Protein AF-A0A2V9CUN3-F1 (afdb_monomer_lite)

Foldseek 3Di:
DDDDDDDPDDPPPLPPVDDPPDPPPVPDDPVLVLLLVCLLVLLLVLCCVQVVVQLLLVLLVVLCVVVVNVVLVVDPVLSVVLSVQLSLLLCLLLLLLLLVCQCVLLVHDPPRDPVSVVSSVSSSSSNLVSNLVSVVPDPVCSSVVSVVSVVSSVQNNVVCVVDPPDPDCPPPQLQDDPQLQVQLVSRPPPPSSSSSNSSSVSSVVSSVVSCVSSVVSSDDPPDPDPPPDDPPDDDDDDDDDDDDDDDDDDDDDDDDDDDDDDDDDDD

pLDDT: mean 72.41, std 23.5, range [27.45, 96.69]

Structure (mmCIF, N/CA/C/O backbone):
data_AF-A0A2V9CUN3-F1
#
_entry.id   AF-A0A2V9CUN3-F1
#
loop_
_atom_site.group_PDB
_atom_site.id
_atom_site.type_symbol
_atom_site.label_atom_id
_atom_site.label_alt_id
_atom_site.label_comp_id
_atom_site.label_asym_id
_atom_site.label_entity_id
_atom_site.label_seq_id
_atom_site.pdbx_PDB_ins_code
_atom_site.Cartn_x
_atom_site.Cartn_y
_atom_site.Cartn_z
_atom_site.occupancy
_atom_site.B_iso_or_equiv
_atom_site.auth_seq_id
_atom_site.auth_comp_id
_atom_site.auth_asym_id
_atom_site.auth_atom_id
_atom_site.pdbx_PDB_model_num
ATOM 1 N N . MET A 1 1 ? -17.079 22.097 -35.824 1.00 33.69 1 MET A N 1
ATOM 2 C CA . MET A 1 1 ? -15.695 21.606 -36.000 1.00 33.69 1 MET A CA 1
ATOM 3 C C . MET A 1 1 ? -14.822 22.235 -34.923 1.00 33.69 1 MET A C 1
ATOM 5 O O . MET A 1 1 ? -14.463 23.395 -35.059 1.00 33.69 1 MET A O 1
ATOM 9 N N . ALA A 1 2 ? -14.557 21.519 -33.830 1.00 30.77 2 ALA A N 1
ATOM 10 C CA . ALA A 1 2 ? -13.720 22.000 -32.731 1.00 30.77 2 ALA A CA 1
ATOM 11 C C . ALA A 1 2 ? -12.416 21.193 -32.711 1.00 30.77 2 ALA A C 1
ATOM 13 O O . ALA A 1 2 ? -12.444 19.965 -32.650 1.00 30.77 2 ALA A O 1
ATOM 14 N N . LYS A 1 3 ? -11.286 21.895 -32.841 1.00 30.25 3 LYS A N 1
ATOM 15 C CA . LYS A 1 3 ? -9.936 21.333 -32.765 1.00 30.25 3 LYS A CA 1
ATOM 16 C C . LYS A 1 3 ? -9.640 20.945 -31.316 1.00 30.25 3 LYS A C 1
ATOM 18 O O . LYS A 1 3 ? -9.708 21.784 -30.425 1.00 30.25 3 LYS A O 1
ATOM 23 N N . ILE A 1 4 ? -9.303 19.677 -31.116 1.00 34.78 4 ILE A N 1
ATOM 24 C CA . ILE A 1 4 ? -8.805 19.118 -29.860 1.00 34.78 4 ILE A CA 1
ATOM 25 C C . ILE A 1 4 ? -7.366 19.615 -29.688 1.00 34.78 4 ILE A C 1
ATOM 27 O O . ILE A 1 4 ? -6.467 19.195 -30.414 1.00 34.78 4 ILE A O 1
ATOM 31 N N . GLY A 1 5 ? -7.164 20.556 -28.768 1.00 27.45 5 GLY A N 1
ATOM 32 C CA . GLY A 1 5 ? -5.839 20.974 -28.324 1.00 27.45 5 GLY A CA 1
ATOM 33 C C . GLY A 1 5 ? -5.293 19.957 -27.329 1.00 27.45 5 GLY A C 1
ATOM 34 O O . GLY A 1 5 ? -5.818 19.827 -26.227 1.00 27.45 5 GLY A O 1
ATOM 35 N N . GLN A 1 6 ? -4.253 19.230 -27.734 1.00 35.28 6 GLN A N 1
ATOM 36 C CA . GLN A 1 6 ? -3.404 18.443 -26.845 1.00 35.28 6 GLN A CA 1
ATOM 37 C C . GLN A 1 6 ? -2.774 19.377 -25.805 1.00 35.28 6 GLN A C 1
ATOM 39 O O . GLN A 1 6 ? -1.924 20.200 -26.140 1.00 35.28 6 GLN A O 1
ATOM 44 N N . ALA A 1 7 ? -3.187 19.249 -24.548 1.00 31.47 7 ALA A N 1
ATOM 45 C CA . ALA A 1 7 ? -2.500 19.876 -23.432 1.00 31.47 7 ALA A CA 1
ATOM 46 C C . ALA A 1 7 ? -1.383 18.936 -22.960 1.00 31.47 7 ALA A C 1
ATOM 48 O O . ALA A 1 7 ? -1.616 17.902 -22.335 1.00 31.47 7 ALA A O 1
ATOM 49 N N . LEU A 1 8 ? -0.163 19.296 -23.347 1.00 34.84 8 LEU A N 1
ATOM 50 C CA . LEU A 1 8 ? 1.089 18.724 -22.879 1.00 34.84 8 LEU A CA 1
ATOM 51 C C . LEU A 1 8 ? 1.285 19.171 -21.417 1.00 34.84 8 LEU A C 1
ATOM 53 O O . LEU A 1 8 ? 1.695 20.303 -21.172 1.00 34.84 8 LEU A O 1
ATOM 57 N N . PHE A 1 9 ? 0.945 18.330 -20.439 1.00 34.25 9 PHE A N 1
ATOM 58 C CA . PHE A 1 9 ? 1.171 18.650 -19.025 1.00 34.25 9 PHE A CA 1
ATOM 59 C C . PHE A 1 9 ? 2.520 18.099 -18.567 1.00 34.25 9 PHE A C 1
ATOM 61 O O . PHE A 1 9 ? 2.679 16.911 -18.298 1.00 34.25 9 PHE A O 1
ATOM 68 N N . ILE A 1 10 ? 3.495 19.003 -18.515 1.00 35.84 10 ILE A N 1
ATOM 69 C CA . ILE A 1 10 ? 4.820 18.799 -17.935 1.00 35.84 10 ILE A CA 1
ATOM 70 C C . ILE A 1 10 ? 4.681 18.982 -16.417 1.00 35.84 10 ILE A C 1
ATOM 72 O O . ILE A 1 10 ? 4.503 20.102 -15.940 1.00 35.84 10 ILE A O 1
ATOM 76 N N . PHE A 1 11 ? 4.749 17.887 -15.656 1.00 36.12 11 PHE A N 1
ATOM 77 C CA .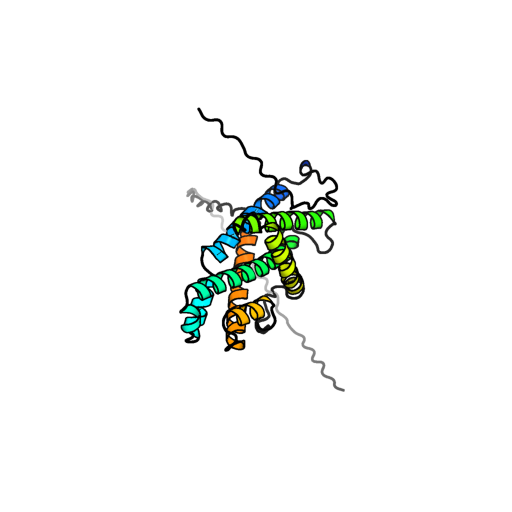 PHE A 1 11 ? 4.959 17.923 -14.206 1.00 36.12 11 PHE A CA 1
ATOM 78 C C . PHE A 1 11 ? 6.404 18.375 -13.938 1.00 36.12 11 PHE A C 1
ATOM 80 O O . PHE A 1 11 ? 7.344 17.588 -14.017 1.00 36.12 11 PHE A O 1
ATOM 87 N N . ALA A 1 12 ? 6.591 19.668 -13.675 1.00 34.94 12 ALA A N 1
ATOM 88 C CA . ALA A 1 12 ? 7.905 20.312 -13.641 1.00 34.94 12 ALA A CA 1
ATOM 89 C C . ALA A 1 12 ? 8.719 20.121 -12.341 1.00 34.94 12 ALA A C 1
ATOM 91 O O . ALA A 1 12 ? 9.807 20.677 -12.254 1.00 34.94 12 ALA A O 1
ATOM 92 N N . ASP A 1 13 ? 8.283 19.286 -11.389 1.00 34.69 13 ASP A N 1
ATOM 93 C CA . ASP A 1 13 ? 9.054 18.980 -10.163 1.00 34.69 13 ASP A CA 1
ATOM 94 C C . ASP A 1 13 ? 9.440 17.492 -10.013 1.00 34.69 13 ASP A C 1
ATOM 96 O O . ASP A 1 13 ? 9.940 17.056 -8.976 1.00 34.69 13 ASP A O 1
ATOM 100 N N . PHE A 1 14 ? 9.296 16.702 -11.085 1.00 38.09 14 PHE A N 1
ATOM 101 C CA . PHE A 1 14 ? 9.900 15.367 -11.231 1.00 38.09 14 PHE A CA 1
ATOM 102 C C . PHE A 1 14 ? 11.265 15.439 -11.932 1.00 38.09 14 PHE A C 1
ATOM 104 O O . PHE A 1 14 ? 11.637 14.582 -12.734 1.00 38.09 14 PHE A O 1
ATOM 111 N N . THR A 1 15 ? 12.054 16.473 -11.638 1.00 38.84 15 THR A N 1
ATOM 112 C CA . THR A 1 15 ? 13.418 16.582 -12.153 1.00 38.84 15 THR A CA 1
ATOM 113 C C . THR A 1 15 ? 14.331 15.574 -11.449 1.00 38.84 15 THR A C 1
ATOM 115 O O . THR A 1 15 ? 15.188 15.907 -10.638 1.00 38.84 15 THR A O 1
ATOM 118 N N . CYS A 1 16 ? 14.277 14.318 -11.900 1.00 32.78 16 CYS A N 1
ATOM 119 C CA . CYS A 1 16 ? 15.477 13.491 -12.036 1.00 32.78 16 CYS A CA 1
ATOM 120 C C . CYS A 1 16 ? 16.361 14.085 -13.159 1.00 32.78 16 CYS A C 1
ATOM 122 O O . CYS A 1 16 ? 16.741 13.433 -14.125 1.00 32.78 16 CYS A O 1
ATOM 124 N N . ALA A 1 17 ? 16.660 15.380 -13.055 1.00 36.84 17 ALA A N 1
ATOM 125 C CA . ALA A 1 17 ? 17.590 16.101 -13.903 1.00 36.84 17 ALA A CA 1
ATOM 126 C C . ALA A 1 17 ? 18.927 16.162 -13.168 1.00 36.84 17 ALA A C 1
ATOM 128 O O . ALA A 1 17 ? 19.470 17.222 -12.876 1.00 36.84 17 ALA A O 1
ATOM 129 N N . THR A 1 18 ? 19.471 15.002 -12.811 1.00 39.44 18 THR A N 1
ATOM 130 C CA . THR A 1 18 ? 20.901 14.907 -12.531 1.00 39.44 18 THR A CA 1
ATOM 131 C C . THR A 1 18 ? 21.381 13.503 -12.868 1.00 39.44 18 THR A C 1
ATOM 133 O O . THR A 1 18 ? 21.239 12.567 -12.091 1.00 39.44 18 THR A O 1
ATOM 136 N N . ARG A 1 19 ? 22.001 13.410 -14.054 1.00 38.56 19 ARG A N 1
ATOM 137 C CA . ARG A 1 19 ? 22.730 12.264 -14.633 1.00 38.56 19 ARG A CA 1
ATOM 138 C C . ARG A 1 19 ? 21.933 11.211 -15.412 1.00 38.56 19 ARG A C 1
ATOM 140 O O . ARG A 1 19 ? 22.322 10.049 -15.435 1.00 38.56 19 ARG A O 1
ATOM 147 N N . LEU A 1 20 ? 20.957 11.625 -16.214 1.00 41.09 20 LEU A N 1
ATOM 148 C CA . LEU A 1 20 ? 20.669 10.887 -17.447 1.00 41.09 20 LEU A CA 1
ATOM 149 C C . LEU A 1 20 ? 21.789 11.192 -18.453 1.00 41.09 20 LEU A C 1
ATOM 151 O O . LEU A 1 20 ? 21.701 12.123 -19.250 1.00 41.09 20 LEU A O 1
ATOM 155 N N . ARG A 1 21 ? 22.885 10.421 -18.406 1.00 35.38 21 ARG A N 1
ATOM 156 C CA . ARG A 1 21 ? 23.671 10.221 -19.631 1.00 35.38 21 ARG A CA 1
ATOM 157 C C . ARG A 1 21 ? 22.702 9.641 -20.655 1.00 35.38 21 ARG A C 1
ATOM 159 O O . ARG A 1 21 ? 21.958 8.730 -20.313 1.00 35.38 21 ARG A O 1
ATOM 166 N N . CYS A 1 22 ? 22.694 10.211 -21.855 1.00 35.62 22 CYS A N 1
ATOM 167 C CA . CYS A 1 22 ? 21.841 9.857 -22.981 1.00 35.62 22 CYS A CA 1
ATOM 168 C C . CYS A 1 22 ? 21.771 8.339 -23.224 1.00 35.62 22 CYS A C 1
ATOM 170 O O . CYS A 1 22 ? 22.483 7.807 -24.073 1.00 35.62 22 CYS A O 1
ATOM 172 N N . PHE A 1 23 ? 20.879 7.639 -22.527 1.00 42.78 23 PHE A N 1
ATOM 173 C CA . PHE A 1 23 ? 20.407 6.344 -22.974 1.00 42.78 23 PHE A CA 1
ATOM 174 C C . PHE A 1 23 ? 19.491 6.641 -24.147 1.00 42.78 23 PHE A C 1
ATOM 176 O O . PHE A 1 23 ? 18.377 7.141 -23.990 1.00 42.78 23 PHE A O 1
ATOM 183 N N . THR A 1 24 ? 19.989 6.406 -25.357 1.00 41.22 24 THR A N 1
ATOM 184 C CA . THR A 1 24 ? 19.125 6.440 -26.526 1.00 41.22 24 THR A CA 1
ATOM 185 C C . THR A 1 24 ? 18.135 5.296 -26.357 1.00 41.22 24 THR A C 1
ATOM 187 O O . THR A 1 24 ? 18.457 4.132 -26.584 1.00 41.22 24 THR A O 1
ATOM 190 N N . LEU A 1 25 ? 16.903 5.623 -25.955 1.00 44.69 25 LEU A N 1
ATOM 191 C CA . LEU A 1 25 ? 15.790 4.676 -25.961 1.00 44.69 25 LEU A CA 1
ATOM 192 C C . LEU A 1 25 ? 15.759 3.931 -27.308 1.00 44.69 25 LEU A C 1
ATOM 194 O O . LEU A 1 25 ? 15.484 2.742 -27.332 1.00 44.69 25 LEU A O 1
ATOM 198 N N . SER A 1 26 ? 16.166 4.552 -28.425 1.00 40.66 26 SER A N 1
ATOM 199 C CA . SER A 1 26 ? 16.351 3.901 -29.734 1.00 40.66 26 SER A CA 1
ATOM 200 C C . SER A 1 26 ? 17.153 2.591 -29.727 1.00 40.66 26 SER A C 1
ATOM 202 O O . SER A 1 26 ? 16.752 1.687 -30.455 1.00 40.66 26 SER A O 1
ATOM 204 N N . ALA A 1 27 ? 18.191 2.435 -28.898 1.00 41.75 27 ALA A N 1
ATOM 205 C CA . ALA A 1 27 ? 19.043 1.239 -28.873 1.00 41.75 27 ALA A CA 1
ATOM 206 C C . ALA A 1 27 ? 18.490 0.075 -28.022 1.00 41.75 27 ALA A C 1
ATOM 208 O O . ALA A 1 27 ? 19.030 -1.031 -28.060 1.00 41.75 27 ALA A O 1
ATOM 209 N N . MET A 1 28 ? 17.414 0.283 -27.253 1.00 47.97 28 MET A N 1
ATOM 210 C CA . MET A 1 28 ? 16.835 -0.779 -26.424 1.00 47.97 28 MET A CA 1
ATOM 211 C C . MET A 1 28 ? 16.048 -1.789 -27.261 1.00 47.97 28 MET A C 1
ATOM 213 O O . MET A 1 28 ? 15.224 -1.414 -28.102 1.00 47.97 28 MET A O 1
ATOM 217 N N . ALA A 1 29 ? 16.235 -3.076 -26.952 1.00 51.72 29 ALA A N 1
ATOM 218 C CA . ALA A 1 29 ? 15.418 -4.152 -27.499 1.00 51.72 29 ALA A CA 1
ATOM 219 C C . ALA A 1 29 ? 13.918 -3.827 -27.305 1.00 51.72 29 ALA A C 1
ATOM 221 O O . ALA A 1 29 ? 13.531 -3.427 -26.202 1.00 51.72 29 ALA A O 1
ATOM 222 N N . PRO A 1 30 ? 13.058 -4.017 -28.324 1.00 53.97 30 PRO A N 1
ATOM 223 C CA . PRO A 1 30 ? 11.641 -3.640 -28.269 1.00 53.97 30 PRO A CA 1
ATOM 224 C C . PRO A 1 30 ? 10.891 -4.153 -27.029 1.00 53.97 30 PRO A C 1
ATOM 226 O O . PRO A 1 30 ? 10.067 -3.436 -26.468 1.00 53.97 30 PRO A O 1
ATOM 229 N N . GLY A 1 31 ? 11.235 -5.350 -26.534 1.00 57.00 31 GLY A N 1
ATOM 230 C CA . GLY A 1 31 ? 10.643 -5.920 -25.318 1.00 57.00 31 GLY A CA 1
ATOM 231 C C . GLY A 1 31 ? 10.943 -5.137 -24.032 1.00 57.00 31 GLY A C 1
ATOM 232 O O . GLY A 1 31 ? 10.099 -5.086 -23.145 1.00 57.00 31 GLY A O 1
ATOM 233 N N . ARG A 1 32 ? 12.098 -4.463 -23.935 1.00 60.00 32 ARG A N 1
ATOM 234 C CA . ARG A 1 32 ? 12.458 -3.647 -22.760 1.00 60.00 32 ARG A CA 1
ATOM 235 C C . ARG A 1 32 ? 11.731 -2.294 -22.747 1.00 60.00 32 ARG A C 1
ATOM 237 O O . ARG A 1 32 ? 11.461 -1.762 -21.678 1.00 60.00 32 ARG A O 1
ATOM 244 N N . LYS A 1 33 ? 11.372 -1.757 -23.921 1.00 58.97 33 LYS A N 1
ATOM 245 C CA . LYS A 1 33 ? 10.567 -0.525 -24.047 1.00 58.97 33 LYS A CA 1
ATOM 246 C C . LYS A 1 33 ? 9.125 -0.740 -23.603 1.00 58.97 33 LYS A C 1
ATOM 248 O O . LYS A 1 33 ? 8.589 0.078 -22.867 1.00 58.97 33 LYS A O 1
ATOM 253 N N . LEU A 1 34 ? 8.534 -1.864 -24.016 1.00 62.16 34 LEU A N 1
ATOM 254 C CA . LEU A 1 34 ? 7.195 -2.275 -23.582 1.00 62.16 34 LEU A CA 1
ATOM 255 C C . LEU A 1 34 ? 7.139 -2.482 -22.064 1.00 62.16 34 LEU A C 1
ATOM 257 O O . LEU A 1 34 ? 6.149 -2.153 -21.419 1.00 62.16 34 LEU A O 1
ATOM 261 N N . PHE A 1 35 ? 8.240 -2.944 -21.471 1.00 69.19 35 PHE A N 1
ATOM 262 C CA . PHE A 1 35 ? 8.324 -3.077 -20.026 1.00 69.19 35 PHE A CA 1
ATOM 263 C C . PHE A 1 35 ? 8.210 -1.731 -19.298 1.00 69.19 35 PHE A C 1
ATOM 265 O O . PHE A 1 35 ? 7.458 -1.641 -18.338 1.00 69.19 35 PHE A O 1
ATOM 272 N N . LEU A 1 36 ? 8.844 -0.658 -19.783 1.00 68.56 36 LEU A N 1
ATOM 273 C CA . LEU A 1 36 ? 8.686 0.674 -19.176 1.00 68.56 36 LEU A CA 1
ATOM 274 C C . LEU A 1 36 ? 7.238 1.185 -19.246 1.00 68.56 36 LEU A C 1
ATOM 276 O O . LEU A 1 36 ? 6.754 1.772 -18.282 1.00 68.56 36 LEU A O 1
ATOM 280 N N . THR A 1 37 ? 6.503 0.891 -20.324 1.00 74.44 37 THR A N 1
ATOM 281 C CA . THR A 1 37 ? 5.076 1.252 -20.416 1.00 74.44 37 THR A CA 1
ATOM 282 C C . THR A 1 37 ? 4.185 0.500 -19.419 1.00 74.44 37 THR A C 1
ATOM 284 O O . THR A 1 37 ? 3.128 1.011 -19.053 1.00 74.44 37 THR A O 1
ATOM 287 N N . HIS A 1 38 ? 4.619 -0.658 -18.908 1.00 85.69 38 HIS A N 1
ATOM 288 C CA . HIS A 1 38 ? 3.880 -1.405 -17.883 1.00 85.69 38 HIS A CA 1
ATOM 289 C C . HIS A 1 38 ? 3.997 -0.802 -16.475 1.00 85.69 38 HIS A C 1
ATOM 291 O O . HIS A 1 38 ? 3.222 -1.180 -15.598 1.00 85.69 38 HIS A O 1
ATOM 297 N N . ALA A 1 39 ? 4.908 0.148 -16.233 1.00 89.56 39 ALA A N 1
ATOM 298 C CA . ALA A 1 39 ? 5.034 0.803 -14.928 1.00 89.56 39 ALA A CA 1
ATOM 299 C C . ALA A 1 39 ? 3.745 1.546 -14.532 1.00 89.56 39 ALA A C 1
ATOM 301 O O . ALA A 1 39 ? 3.268 1.421 -13.402 1.00 89.56 39 ALA A O 1
ATOM 302 N N . GLY A 1 40 ? 3.134 2.258 -15.485 1.00 89.88 40 GLY A N 1
ATOM 303 C CA . GLY A 1 40 ? 1.869 2.956 -15.259 1.00 89.88 40 GLY A CA 1
ATOM 304 C C . GLY A 1 40 ? 0.679 2.016 -15.078 1.00 89.88 40 GLY A C 1
ATOM 305 O O . GLY A 1 40 ? -0.154 2.226 -14.197 1.00 89.88 40 GLY A O 1
ATOM 306 N N . GLU A 1 41 ? 0.629 0.942 -15.866 1.00 91.12 41 GLU A N 1
ATOM 307 C CA . GLU A 1 41 ? -0.395 -0.100 -15.750 1.00 91.12 41 GLU A CA 1
ATOM 308 C C . GLU A 1 41 ? -0.325 -0.802 -14.386 1.00 91.12 41 GLU A C 1
ATOM 310 O O . GLU A 1 41 ? -1.346 -0.953 -13.716 1.00 91.12 41 GLU A O 1
ATOM 315 N N . LEU A 1 42 ? 0.884 -1.140 -13.923 1.00 92.31 42 LEU A N 1
ATOM 316 C CA . LEU A 1 42 ? 1.118 -1.708 -12.596 1.00 92.31 42 LEU A CA 1
ATOM 317 C C . LEU A 1 42 ? 0.567 -0.810 -11.489 1.00 92.31 42 LEU A C 1
ATOM 319 O O . LEU A 1 42 ? -0.161 -1.284 -10.619 1.00 92.31 42 LEU A O 1
ATOM 323 N N . ALA A 1 43 ? 0.912 0.479 -11.520 1.00 92.94 43 ALA A N 1
ATOM 324 C CA . ALA A 1 43 ? 0.448 1.446 -10.532 1.00 92.94 43 ALA A CA 1
ATOM 325 C C . ALA A 1 43 ? -1.082 1.523 -10.497 1.00 92.94 43 ALA A C 1
ATOM 327 O O . ALA A 1 43 ? -1.684 1.451 -9.424 1.00 92.94 43 ALA A O 1
ATOM 328 N N . HIS A 1 44 ? -1.717 1.592 -11.668 1.00 91.88 44 HIS A N 1
ATOM 329 C CA . HIS A 1 44 ? -3.169 1.661 -11.771 1.00 91.88 44 HIS A CA 1
ATOM 330 C C . HIS A 1 44 ? -3.865 0.398 -11.241 1.00 91.88 44 HIS A C 1
ATOM 332 O O . HIS A 1 44 ? -4.834 0.500 -10.484 1.00 91.88 44 HIS A O 1
ATOM 338 N N . LEU A 1 45 ? -3.358 -0.788 -11.595 1.00 92.00 45 LEU A N 1
ATOM 339 C CA . LEU A 1 45 ? -3.894 -2.066 -11.119 1.00 92.00 45 LEU A CA 1
ATOM 340 C C . LEU A 1 45 ? -3.753 -2.207 -9.600 1.00 92.00 45 LEU A C 1
ATOM 342 O O . LEU A 1 45 ? -4.690 -2.652 -8.941 1.00 92.00 45 LEU A O 1
ATOM 346 N N . LEU A 1 46 ? -2.616 -1.796 -9.033 1.00 92.12 46 LEU A N 1
ATOM 347 C CA . LEU A 1 46 ? -2.388 -1.849 -7.588 1.00 92.12 46 LEU A CA 1
ATOM 348 C C . LEU A 1 46 ? -3.308 -0.900 -6.820 1.00 92.12 46 LEU A C 1
ATOM 350 O O . LEU A 1 46 ? -3.931 -1.320 -5.847 1.00 92.12 46 LEU A O 1
ATOM 354 N N . VAL A 1 47 ? -3.435 0.356 -7.257 1.00 91.38 47 VAL A N 1
ATOM 355 C CA . VAL A 1 47 ? -4.340 1.315 -6.604 1.00 91.38 47 VAL A CA 1
ATOM 356 C C . VAL A 1 47 ? -5.787 0.854 -6.715 1.00 91.38 47 VAL A C 1
ATOM 358 O O . VAL A 1 47 ? -6.519 0.914 -5.731 1.00 91.38 47 VAL A O 1
ATOM 361 N N . THR A 1 48 ? -6.193 0.331 -7.872 1.00 89.44 48 THR A N 1
ATOM 362 C CA . THR A 1 48 ? -7.544 -0.212 -8.045 1.00 89.44 48 THR A CA 1
ATOM 363 C C . THR A 1 48 ? -7.788 -1.374 -7.084 1.00 89.44 48 THR A C 1
ATOM 365 O O . THR A 1 48 ? -8.739 -1.327 -6.312 1.00 89.44 48 THR A O 1
ATOM 368 N N . ALA A 1 49 ? -6.878 -2.347 -7.027 1.00 86.50 49 ALA A N 1
ATOM 369 C CA . ALA A 1 49 ? -7.038 -3.512 -6.163 1.00 86.50 49 ALA A CA 1
ATOM 370 C C . ALA A 1 49 ? -7.019 -3.181 -4.658 1.00 86.50 49 ALA A C 1
ATOM 372 O O . ALA A 1 49 ? -7.653 -3.867 -3.866 1.00 86.50 49 ALA A O 1
ATOM 373 N N . ILE A 1 50 ? -6.282 -2.152 -4.229 1.00 84.19 50 ILE A N 1
ATOM 374 C CA . ILE A 1 50 ? -6.098 -1.860 -2.796 1.00 84.19 50 ILE A CA 1
ATOM 375 C C . ILE A 1 50 ? -7.080 -0.800 -2.308 1.00 84.19 50 ILE A C 1
ATOM 377 O O . ILE A 1 50 ? -7.747 -1.007 -1.294 1.00 84.19 50 ILE A O 1
ATOM 381 N N . ALA A 1 51 ? -7.155 0.326 -3.019 1.00 74.69 51 ALA A N 1
ATOM 382 C CA . ALA A 1 51 ? -7.957 1.474 -2.620 1.00 74.69 51 ALA A CA 1
ATOM 383 C C . ALA A 1 51 ? -9.390 1.397 -3.164 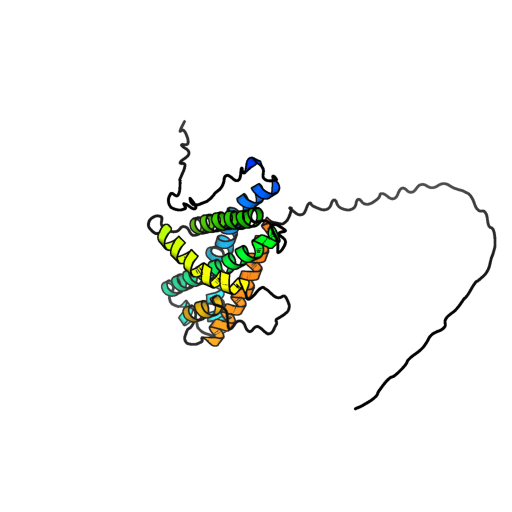1.00 74.69 51 ALA A C 1
ATOM 385 O O . ALA A 1 51 ? -10.322 1.766 -2.459 1.00 74.69 51 ALA A O 1
ATOM 386 N N . ARG A 1 52 ? -9.595 0.910 -4.398 1.00 69.50 52 ARG A N 1
ATOM 387 C CA . ARG A 1 52 ? -10.935 0.892 -5.021 1.00 69.50 52 ARG A CA 1
ATOM 388 C C . ARG A 1 52 ? -11.722 -0.383 -4.719 1.00 69.50 52 ARG A C 1
ATOM 390 O O . ARG A 1 52 ? -12.908 -0.289 -4.428 1.00 69.50 52 ARG A O 1
ATOM 397 N N . ASP A 1 53 ? -11.065 -1.541 -4.670 1.00 77.31 53 ASP A N 1
ATOM 398 C CA . ASP A 1 53 ? -11.693 -2.817 -4.279 1.00 77.31 53 ASP A CA 1
ATOM 399 C C . ASP A 1 53 ? -11.819 -2.978 -2.749 1.00 77.31 53 ASP A C 1
ATOM 401 O O . ASP A 1 53 ? -12.154 -4.049 -2.242 1.00 77.31 53 ASP A O 1
ATOM 405 N N . ALA A 1 54 ? -11.569 -1.898 -1.999 1.00 82.06 54 ALA A N 1
ATOM 406 C CA . ALA A 1 54 ? -11.832 -1.778 -0.570 1.00 82.06 54 ALA A CA 1
ATOM 407 C C . ALA A 1 54 ? -11.167 -2.871 0.296 1.00 82.06 54 ALA A C 1
ATOM 409 O O . ALA A 1 54 ? -11.702 -3.255 1.340 1.00 82.06 54 ALA A O 1
ATOM 410 N N . MET A 1 55 ? -9.983 -3.365 -0.092 1.00 90.75 55 MET A N 1
ATOM 411 C CA . MET A 1 55 ? -9.262 -4.396 0.670 1.00 90.75 55 MET A CA 1
ATOM 412 C C . MET A 1 55 ? -8.932 -3.941 2.094 1.00 90.75 55 MET A C 1
ATOM 414 O O . MET A 1 55 ? -9.098 -4.713 3.038 1.00 90.75 55 MET A O 1
ATOM 418 N N . ALA A 1 56 ? -8.508 -2.685 2.264 1.00 91.12 56 ALA A N 1
ATOM 419 C CA . ALA A 1 56 ? -8.246 -2.115 3.584 1.00 91.12 56 ALA A CA 1
ATOM 420 C C . ALA A 1 56 ? -9.526 -2.042 4.434 1.00 91.12 56 ALA A C 1
ATOM 422 O O . ALA A 1 56 ? -9.518 -2.423 5.604 1.00 91.12 56 ALA A O 1
ATOM 423 N N . MET A 1 57 ? -10.651 -1.631 3.841 1.00 91.69 57 MET A N 1
ATOM 424 C CA . MET A 1 57 ? -11.947 -1.594 4.523 1.00 91.69 57 MET A CA 1
ATOM 425 C C . MET A 1 57 ? -12.419 -2.992 4.937 1.00 91.69 57 MET A C 1
ATOM 427 O O . MET A 1 57 ? -12.884 -3.187 6.062 1.00 91.69 57 MET A O 1
ATOM 431 N N . ALA A 1 58 ? -12.291 -3.976 4.044 1.00 93.25 58 ALA A N 1
ATOM 432 C CA . ALA A 1 58 ? -12.637 -5.367 4.318 1.00 93.25 58 ALA A CA 1
ATOM 433 C C . ALA A 1 58 ? -11.773 -5.945 5.447 1.00 93.25 58 ALA A C 1
ATOM 435 O O . ALA A 1 58 ? -12.297 -6.612 6.339 1.00 93.25 58 ALA A O 1
ATOM 436 N N . PHE A 1 59 ? -10.475 -5.630 5.457 1.00 94.62 59 PHE A N 1
ATOM 437 C CA . PHE A 1 59 ? -9.565 -5.984 6.544 1.00 94.62 59 PHE A CA 1
ATOM 438 C C . PHE A 1 59 ? -10.016 -5.394 7.887 1.00 94.62 59 PHE A C 1
ATOM 440 O O . PHE A 1 59 ? -10.173 -6.138 8.856 1.00 94.62 59 PHE A O 1
ATOM 447 N N . VAL A 1 60 ? -10.280 -4.085 7.944 1.00 94.12 60 VAL A N 1
ATOM 448 C CA . VAL A 1 60 ? -10.694 -3.399 9.178 1.00 94.12 60 VAL A CA 1
ATOM 449 C C . VAL A 1 60 ? -12.010 -3.962 9.719 1.00 94.12 60 VAL A C 1
ATOM 451 O O . VAL A 1 60 ? -12.113 -4.257 10.911 1.00 94.12 60 VAL A O 1
ATOM 454 N N . ARG A 1 61 ? -13.016 -4.143 8.854 1.00 93.81 61 ARG A N 1
ATOM 455 C CA . ARG A 1 61 ? -14.309 -4.726 9.248 1.00 93.81 61 ARG A CA 1
ATOM 456 C C . ARG A 1 61 ? -14.147 -6.167 9.719 1.00 93.81 61 ARG A C 1
ATOM 458 O O . ARG A 1 61 ? -14.630 -6.509 10.792 1.00 93.81 61 ARG A O 1
ATOM 465 N N . GLY A 1 62 ? -13.385 -6.972 8.979 1.00 94.81 62 GLY A N 1
ATOM 466 C CA . GLY A 1 62 ? -13.090 -8.353 9.352 1.00 94.81 62 GLY A CA 1
ATOM 467 C C . GLY A 1 62 ? -12.367 -8.466 10.695 1.00 94.81 62 GLY A C 1
ATOM 468 O O . GLY A 1 62 ? -12.668 -9.365 11.475 1.00 94.81 62 GLY A O 1
ATOM 469 N N . TYR A 1 63 ? -11.453 -7.545 11.010 1.00 95.31 63 TYR A N 1
ATOM 470 C CA . TYR A 1 63 ? -10.833 -7.473 12.334 1.00 95.31 63 TYR A CA 1
ATOM 471 C C . TYR A 1 63 ? -11.856 -7.138 13.426 1.00 95.31 63 TYR A C 1
ATOM 473 O O . TYR A 1 63 ? -11.926 -7.837 14.438 1.00 95.31 63 TYR A O 1
ATOM 481 N N . ALA A 1 64 ? -12.666 -6.096 13.214 1.00 94.06 64 ALA A N 1
ATOM 482 C CA . ALA A 1 64 ? -13.663 -5.664 14.186 1.00 94.06 64 ALA A CA 1
ATOM 483 C C . ALA A 1 64 ? -14.682 -6.770 14.497 1.00 94.06 64 ALA A C 1
ATOM 485 O O . ALA A 1 64 ? -15.015 -6.975 15.664 1.00 94.06 64 ALA A O 1
ATOM 486 N N . ASP A 1 65 ? -15.119 -7.513 13.480 1.00 94.12 65 ASP A N 1
ATOM 487 C CA . ASP A 1 65 ? -16.055 -8.625 13.639 1.00 94.12 65 ASP A CA 1
ATOM 488 C C . ASP A 1 65 ? -15.419 -9.806 14.385 1.00 94.12 65 ASP A C 1
ATOM 490 O O . ASP A 1 65 ? -16.024 -10.348 15.309 1.00 94.12 65 ASP A O 1
ATOM 494 N N . ARG A 1 66 ? -14.177 -10.184 14.043 1.00 94.44 66 ARG A N 1
ATOM 495 C CA . ARG A 1 66 ? -13.480 -11.321 14.678 1.00 94.44 66 ARG A CA 1
ATOM 496 C C . ARG A 1 66 ? -13.165 -11.111 16.158 1.00 94.44 66 ARG A C 1
ATOM 498 O O . ARG A 1 66 ? -13.081 -12.091 16.892 1.00 94.44 66 ARG A O 1
ATOM 505 N N . HIS A 1 67 ? -12.964 -9.868 16.588 1.00 92.12 67 HIS A N 1
ATOM 506 C CA . HIS A 1 67 ? -12.556 -9.544 17.960 1.00 92.12 67 HIS A CA 1
ATOM 507 C C . HIS A 1 67 ? -13.650 -8.842 18.781 1.00 92.12 67 HIS A C 1
ATOM 509 O O . HIS A 1 67 ? -13.368 -8.350 19.870 1.00 92.12 67 HIS A O 1
ATOM 515 N N . ASP A 1 68 ? -14.887 -8.787 18.273 1.00 89.75 68 ASP A N 1
ATOM 516 C CA . ASP A 1 68 ? -16.025 -8.076 18.880 1.00 89.75 68 ASP A CA 1
ATOM 517 C C . ASP A 1 68 ? -15.731 -6.590 19.188 1.00 89.75 68 ASP A C 1
ATOM 519 O O . ASP A 1 68 ? -16.140 -5.996 20.187 1.00 89.75 68 ASP A O 1
ATOM 523 N N . ARG A 1 69 ? -14.992 -5.944 18.282 1.00 89.62 69 ARG A N 1
ATOM 524 C CA . ARG A 1 69 ? -14.546 -4.548 18.385 1.00 89.62 69 ARG A CA 1
ATOM 525 C C . ARG A 1 69 ? -15.373 -3.622 17.503 1.00 89.62 69 ARG A C 1
ATOM 527 O O . ARG A 1 69 ? -14.841 -2.722 16.861 1.00 89.62 69 ARG A O 1
ATOM 534 N N . ARG A 1 70 ? -16.703 -3.762 17.512 1.00 87.25 70 ARG A N 1
ATOM 535 C CA . ARG A 1 70 ? -17.619 -2.958 16.666 1.00 87.25 70 ARG A CA 1
ATOM 536 C C . ARG A 1 70 ? -17.446 -1.442 16.825 1.00 87.25 70 ARG A C 1
ATOM 538 O O . ARG A 1 70 ? -17.670 -0.690 15.884 1.00 87.25 70 ARG A O 1
ATOM 545 N N . LYS A 1 71 ? -16.983 -0.981 17.993 1.00 85.19 71 LYS A N 1
ATOM 546 C CA . LYS A 1 71 ? -16.658 0.435 18.243 1.00 85.19 71 LYS A CA 1
ATOM 547 C C . LYS A 1 71 ? -15.562 0.978 17.317 1.00 85.19 71 LYS A C 1
ATOM 549 O O . LYS A 1 71 ? -15.575 2.167 17.019 1.00 85.19 71 LYS A O 1
ATOM 554 N N . VAL A 1 72 ? -14.655 0.127 16.828 1.00 80.88 72 VAL A N 1
ATOM 555 C CA . VAL A 1 72 ? -13.588 0.505 15.885 1.00 80.88 72 VAL A CA 1
ATOM 556 C C . VAL A 1 72 ? -14.167 0.997 14.554 1.00 80.88 72 VAL A C 1
ATOM 558 O O . VAL A 1 72 ? -13.628 1.939 13.977 1.00 80.88 72 VAL A O 1
ATOM 561 N N . VAL A 1 73 ? -15.295 0.421 14.120 1.00 87.50 73 VAL A N 1
ATOM 562 C CA . VAL A 1 73 ? -15.984 0.739 12.856 1.00 87.50 73 VAL A CA 1
ATOM 563 C C . VAL A 1 73 ? -17.241 1.600 13.034 1.00 87.50 73 VAL A C 1
ATOM 565 O O . VAL A 1 73 ? -17.905 1.921 12.054 1.00 87.50 73 VAL A O 1
ATOM 568 N N . ALA A 1 74 ? -17.588 1.977 14.269 1.00 86.56 74 ALA A N 1
ATOM 569 C CA . ALA A 1 74 ? -18.842 2.671 14.568 1.00 86.56 74 ALA A CA 1
ATOM 570 C C . ALA A 1 74 ? -18.876 4.122 14.059 1.00 86.56 74 ALA A C 1
ATOM 572 O O . ALA A 1 74 ? -19.928 4.609 13.655 1.00 86.56 74 ALA A O 1
ATOM 573 N N . ASN A 1 75 ? -17.735 4.818 14.080 1.00 90.69 75 ASN A N 1
ATOM 574 C CA . ASN A 1 75 ? -17.624 6.174 13.549 1.00 90.69 75 ASN A CA 1
ATOM 575 C C . ASN A 1 75 ? -17.146 6.120 12.089 1.00 90.69 75 ASN A C 1
ATOM 577 O O . ASN A 1 75 ? -16.033 5.671 11.817 1.00 90.69 75 ASN A O 1
ATOM 581 N N . VAL A 1 76 ? -17.985 6.604 11.170 1.00 90.06 76 VAL A N 1
ATOM 582 C CA . VAL A 1 76 ? -17.745 6.555 9.718 1.00 90.06 76 VAL A CA 1
ATOM 583 C C . VAL A 1 76 ? -16.544 7.402 9.294 1.00 90.06 76 VAL A C 1
ATOM 585 O O . VAL A 1 76 ? -15.780 6.974 8.433 1.00 90.06 76 VAL A O 1
ATOM 588 N N . GLU A 1 77 ? -16.344 8.576 9.892 1.00 91.44 77 GLU A N 1
ATOM 589 C CA . GLU A 1 77 ? -15.218 9.460 9.564 1.00 91.44 77 GLU A CA 1
ATOM 590 C C . GLU A 1 77 ? -13.897 8.836 10.007 1.00 91.44 77 GLU A C 1
ATOM 592 O O . GLU A 1 77 ? -12.982 8.678 9.199 1.00 91.44 77 GLU A O 1
ATOM 597 N N . ARG A 1 78 ? -13.845 8.359 11.257 1.00 90.12 78 ARG A N 1
ATOM 598 C CA . ARG A 1 78 ? -12.687 7.628 11.792 1.00 90.12 78 ARG A CA 1
ATOM 599 C C . ARG A 1 78 ? -12.382 6.378 10.967 1.00 90.12 78 ARG A C 1
ATOM 601 O O . ARG A 1 78 ? -11.220 6.052 10.742 1.00 90.12 78 ARG A O 1
ATOM 608 N N . LEU A 1 79 ? -13.418 5.667 10.526 1.00 90.75 79 LEU A N 1
ATOM 609 C CA . LEU A 1 79 ? -13.276 4.471 9.704 1.00 90.75 79 LEU A CA 1
ATOM 610 C C . LEU A 1 79 ? -12.664 4.789 8.331 1.00 90.75 79 LEU A C 1
ATOM 612 O O . LEU A 1 79 ? -11.755 4.080 7.906 1.00 90.75 79 LEU A O 1
ATOM 616 N N . ARG A 1 80 ? -13.113 5.863 7.668 1.00 91.06 80 ARG A N 1
ATOM 617 C CA . ARG A 1 80 ? -12.543 6.336 6.392 1.00 91.06 80 ARG A CA 1
ATOM 618 C C . ARG A 1 80 ? -11.097 6.802 6.544 1.00 91.06 80 ARG A C 1
ATOM 620 O O . ARG A 1 80 ? -10.254 6.488 5.710 1.00 91.06 80 ARG A O 1
ATOM 627 N N . GLU A 1 81 ? -10.790 7.527 7.616 1.00 92.12 81 GLU A N 1
ATOM 628 C CA . GLU A 1 81 ? -9.420 7.958 7.904 1.00 92.12 81 GLU A CA 1
ATOM 629 C C . GLU A 1 81 ? -8.491 6.753 8.118 1.00 92.12 81 GLU A C 1
ATOM 631 O O . GLU A 1 81 ? -7.408 6.678 7.534 1.00 92.12 81 GLU A O 1
ATOM 636 N N . MET A 1 82 ? -8.930 5.782 8.920 1.00 92.81 82 MET A N 1
ATOM 637 C CA . MET A 1 82 ? -8.182 4.554 9.184 1.00 92.81 82 MET A CA 1
ATOM 638 C C . MET A 1 82 ? -7.974 3.727 7.909 1.00 92.81 82 MET A C 1
ATOM 640 O O . MET A 1 82 ? -6.864 3.255 7.670 1.00 92.81 82 MET A O 1
ATOM 644 N N . GLU A 1 83 ? -8.998 3.591 7.066 1.00 92.81 83 GLU A N 1
ATOM 645 C CA . GLU A 1 83 ? -8.882 2.951 5.753 1.00 92.81 83 GLU A CA 1
ATOM 646 C C . GLU A 1 83 ? -7.840 3.635 4.872 1.00 92.81 83 GLU A C 1
ATOM 648 O O . GLU A 1 83 ? -6.978 2.956 4.314 1.00 92.81 83 GLU A O 1
ATOM 653 N N . SER A 1 84 ? -7.907 4.962 4.750 1.00 91.44 84 SER A N 1
ATOM 654 C CA . SER A 1 84 ? -6.975 5.738 3.930 1.00 91.44 84 SER A CA 1
ATOM 655 C C . SER A 1 84 ? -5.530 5.525 4.392 1.00 91.44 84 SER A C 1
ATOM 657 O O . SER A 1 84 ? -4.645 5.215 3.588 1.00 91.44 84 SER A O 1
ATOM 659 N N . ARG A 1 85 ? -5.292 5.566 5.710 1.00 94.19 85 ARG A N 1
ATOM 660 C CA . ARG A 1 85 ? -3.964 5.319 6.290 1.00 94.19 85 ARG A CA 1
ATOM 661 C C . ARG A 1 85 ? -3.478 3.889 6.062 1.00 94.19 85 ARG A C 1
ATOM 663 O O . ARG A 1 85 ? -2.347 3.707 5.624 1.00 94.19 85 ARG A O 1
ATOM 670 N N . ILE A 1 86 ? -4.317 2.879 6.296 1.00 95.31 86 ILE A N 1
ATOM 671 C CA . ILE A 1 86 ? -3.950 1.472 6.057 1.00 95.31 86 ILE A CA 1
ATOM 672 C C . ILE A 1 86 ? -3.694 1.218 4.564 1.00 95.31 86 ILE A C 1
ATOM 674 O O . ILE A 1 86 ? -2.739 0.525 4.215 1.00 95.31 86 ILE A O 1
ATOM 678 N N . SER A 1 87 ? -4.490 1.815 3.673 1.00 94.31 87 SER A N 1
ATOM 679 C CA . SER A 1 87 ? -4.297 1.722 2.219 1.00 94.31 87 SER A CA 1
ATOM 680 C C . SER A 1 87 ? -2.954 2.311 1.796 1.00 94.31 87 SER A C 1
ATOM 682 O O . SER A 1 87 ? -2.229 1.706 1.006 1.00 94.31 87 SER A O 1
ATOM 684 N N . ARG A 1 88 ? -2.570 3.456 2.371 1.00 94.31 88 ARG A N 1
ATOM 685 C CA . ARG A 1 88 ? -1.254 4.060 2.146 1.00 94.31 88 ARG A CA 1
ATOM 686 C C . ARG A 1 88 ? -0.117 3.142 2.599 1.00 94.31 88 ARG A C 1
ATOM 688 O O . ARG A 1 88 ? 0.824 2.934 1.836 1.00 94.31 88 ARG A O 1
ATOM 695 N N . GLU A 1 89 ? -0.203 2.561 3.797 1.00 96.56 89 GLU A N 1
ATOM 696 C CA . GLU A 1 89 ? 0.806 1.605 4.285 1.00 96.56 89 GLU A CA 1
ATOM 697 C C . GLU A 1 89 ? 0.883 0.348 3.396 1.00 96.56 89 GLU A C 1
ATOM 699 O O . GLU A 1 89 ? 1.974 -0.155 3.119 1.00 96.56 89 GLU A O 1
ATOM 704 N N . ALA A 1 90 ? -0.251 -0.128 2.871 1.00 96.38 90 ALA A N 1
ATOM 705 C CA . ALA A 1 90 ? -0.298 -1.262 1.948 1.00 96.38 90 ALA A CA 1
ATOM 706 C C . ALA A 1 90 ? 0.412 -0.958 0.620 1.00 96.38 90 ALA A C 1
ATOM 708 O O . ALA A 1 90 ? 1.162 -1.790 0.101 1.00 96.38 90 ALA A O 1
ATOM 709 N N . LEU A 1 91 ? 0.226 0.253 0.090 1.00 95.69 91 LEU A N 1
ATOM 710 C CA . LEU A 1 91 ? 0.903 0.707 -1.122 1.00 95.69 91 LEU A CA 1
ATOM 711 C C . LEU A 1 91 ? 2.408 0.884 -0.911 1.00 95.69 91 LEU A C 1
ATOM 713 O O . LEU A 1 91 ? 3.180 0.495 -1.785 1.00 95.69 91 LEU A O 1
ATOM 717 N N . LEU A 1 92 ? 2.843 1.395 0.246 1.00 96.69 92 LEU A N 1
ATOM 718 C CA . LEU A 1 92 ? 4.265 1.480 0.606 1.00 96.69 92 LEU A CA 1
ATOM 719 C C . LEU A 1 92 ? 4.923 0.096 0.644 1.00 96.69 92 LEU A C 1
ATOM 721 O O . LEU A 1 92 ? 5.988 -0.115 0.057 1.00 96.69 92 LEU A O 1
ATOM 725 N N . LEU A 1 93 ? 4.262 -0.863 1.294 1.00 96.62 93 LEU A N 1
ATOM 726 C CA . LEU A 1 93 ? 4.716 -2.245 1.374 1.00 96.62 93 LEU A CA 1
ATOM 727 C C . LEU A 1 93 ? 4.867 -2.876 -0.016 1.00 96.62 93 LEU A C 1
ATOM 729 O O . LEU A 1 93 ? 5.900 -3.482 -0.313 1.00 96.62 93 LEU A O 1
ATOM 733 N N . ILE A 1 94 ? 3.847 -2.748 -0.866 1.00 95.25 94 ILE A N 1
ATOM 734 C CA . ILE A 1 94 ? 3.865 -3.355 -2.199 1.00 95.25 94 ILE A CA 1
ATOM 735 C C . ILE A 1 94 ? 4.857 -2.640 -3.116 1.00 95.25 94 ILE A C 1
ATOM 737 O O . ILE A 1 94 ? 5.573 -3.316 -3.848 1.00 95.25 94 ILE A O 1
ATOM 741 N N . ALA A 1 95 ? 4.977 -1.313 -3.051 1.00 96.06 95 ALA A N 1
ATOM 742 C CA . ALA A 1 95 ? 5.985 -0.575 -3.810 1.00 96.06 95 ALA A CA 1
ATOM 743 C C . ALA A 1 95 ? 7.410 -1.046 -3.465 1.00 96.06 95 ALA A C 1
ATOM 745 O O . ALA A 1 95 ? 8.225 -1.265 -4.363 1.00 96.06 95 ALA A O 1
ATOM 746 N N . ALA A 1 96 ? 7.702 -1.285 -2.182 1.00 95.88 96 ALA A N 1
ATOM 747 C CA . ALA A 1 96 ? 8.982 -1.855 -1.767 1.00 95.88 96 ALA A CA 1
ATOM 748 C C . ALA A 1 96 ? 9.188 -3.286 -2.299 1.00 95.88 96 ALA A C 1
ATOM 750 O O . ALA A 1 96 ? 10.295 -3.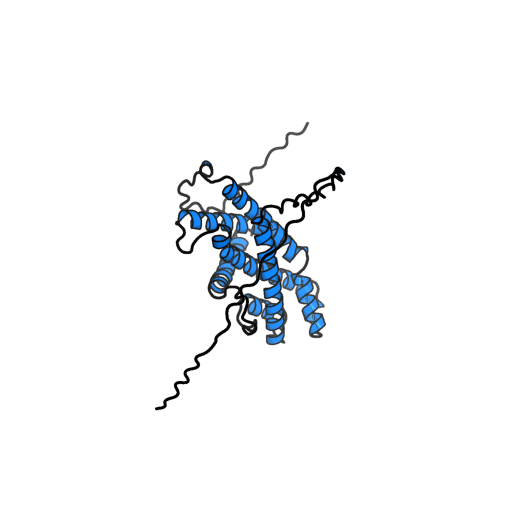650 -2.698 1.00 95.88 96 ALA A O 1
ATOM 751 N N . GLU A 1 97 ? 8.130 -4.100 -2.351 1.00 93.81 97 GLU A N 1
ATOM 752 C CA . GLU A 1 97 ? 8.200 -5.439 -2.944 1.00 93.81 97 GLU A CA 1
ATOM 753 C C . GLU A 1 97 ? 8.416 -5.395 -4.463 1.00 93.81 97 GLU A C 1
ATOM 755 O O . GLU A 1 97 ? 9.250 -6.141 -4.971 1.00 93.81 97 GLU A O 1
ATOM 760 N N . VAL A 1 98 ? 7.747 -4.490 -5.184 1.00 92.62 98 VAL A N 1
ATOM 761 C CA . VAL A 1 98 ? 7.975 -4.257 -6.620 1.00 92.62 98 VAL A CA 1
ATOM 762 C C . VAL A 1 98 ? 9.445 -3.925 -6.861 1.00 92.62 98 VAL A C 1
ATOM 764 O O . VAL A 1 98 ? 10.086 -4.602 -7.664 1.00 92.62 98 VAL A O 1
ATOM 767 N N . ARG A 1 99 ? 10.018 -2.972 -6.108 1.00 92.88 99 ARG A N 1
ATOM 768 C CA . ARG A 1 99 ? 11.443 -2.613 -6.219 1.00 92.88 99 ARG A CA 1
ATOM 769 C C . ARG A 1 99 ? 12.357 -3.827 -6.070 1.00 92.88 99 ARG A C 1
ATOM 771 O O . ARG A 1 99 ? 13.290 -4.002 -6.849 1.00 92.88 99 ARG A O 1
ATOM 778 N N . ARG A 1 100 ? 12.060 -4.693 -5.099 1.00 90.50 100 ARG A N 1
ATOM 779 C CA . ARG A 1 100 ? 12.814 -5.925 -4.831 1.00 90.50 100 ARG A CA 1
ATOM 780 C C . ARG A 1 100 ? 12.695 -6.953 -5.964 1.00 90.50 100 ARG A C 1
ATOM 782 O O . ARG A 1 100 ? 13.632 -7.713 -6.206 1.00 90.50 100 ARG A O 1
ATOM 789 N N . LEU A 1 101 ? 11.546 -7.021 -6.637 1.00 87.56 101 LEU A N 1
ATOM 790 C CA . LEU A 1 101 ? 11.281 -7.976 -7.716 1.00 87.56 101 LEU A CA 1
ATOM 791 C C . LEU A 1 101 ? 11.869 -7.543 -9.068 1.00 87.56 101 LEU A C 1
ATOM 793 O O . LEU A 1 101 ? 12.141 -8.414 -9.899 1.00 87.56 101 LEU A O 1
ATOM 797 N N . LEU A 1 102 ? 12.097 -6.241 -9.281 1.00 88.31 102 LEU A N 1
ATOM 798 C CA . LEU A 1 102 ? 12.535 -5.693 -10.570 1.00 88.31 102 LEU A CA 1
ATOM 799 C C . LEU A 1 102 ? 13.791 -6.360 -11.143 1.00 88.31 102 LEU A C 1
ATOM 801 O O . LEU A 1 102 ? 13.701 -6.844 -12.272 1.00 88.31 102 LEU A O 1
ATOM 805 N N . PRO A 1 103 ? 14.920 -6.496 -10.413 1.00 85.81 103 PRO A N 1
ATOM 806 C CA . PRO A 1 103 ? 16.118 -7.100 -10.995 1.00 85.81 103 PRO A CA 1
ATOM 807 C C . PRO A 1 103 ? 15.856 -8.509 -11.536 1.00 85.81 103 PRO A C 1
ATOM 809 O O . PRO A 1 103 ? 16.259 -8.849 -12.646 1.00 85.81 103 PRO A O 1
ATOM 812 N N . ARG A 1 104 ? 15.083 -9.317 -10.799 1.00 82.38 104 ARG A N 1
ATOM 813 C CA . ARG A 1 104 ? 14.705 -10.664 -11.238 1.00 82.38 104 ARG A CA 1
ATOM 814 C C . ARG A 1 104 ? 13.781 -10.637 -12.458 1.00 82.38 104 ARG A C 1
ATOM 816 O O . ARG A 1 104 ? 13.916 -11.498 -13.322 1.00 82.38 104 ARG A O 1
ATOM 823 N N . ALA A 1 105 ? 12.856 -9.682 -12.531 1.00 79.56 105 ALA A N 1
ATOM 824 C CA . ALA A 1 105 ? 11.930 -9.531 -13.655 1.00 79.56 105 ALA A CA 1
ATOM 825 C C . ALA A 1 105 ? 12.653 -9.188 -14.962 1.00 79.56 105 ALA A C 1
ATOM 827 O O . ALA A 1 105 ? 12.331 -9.734 -16.013 1.00 79.56 105 ALA A O 1
ATOM 828 N N . PHE A 1 106 ? 13.684 -8.348 -14.874 1.00 75.50 106 PHE A N 1
ATOM 829 C CA . PHE A 1 106 ? 14.569 -8.023 -15.991 1.00 75.50 106 PHE A CA 1
ATOM 830 C C . PHE A 1 106 ? 15.593 -9.131 -16.308 1.00 75.50 106 PHE A C 1
ATOM 832 O O . PHE A 1 106 ? 16.390 -8.981 -17.233 1.00 75.50 106 PHE A O 1
ATOM 839 N N . GLY A 1 107 ? 15.575 -10.253 -15.576 1.00 74.06 107 GLY A N 1
ATOM 840 C CA . GLY A 1 107 ? 16.511 -11.365 -15.764 1.00 74.06 107 GLY A CA 1
ATOM 841 C C . GLY A 1 107 ? 17.943 -11.033 -15.342 1.00 74.06 107 GLY A C 1
ATOM 842 O O . GLY A 1 107 ? 18.888 -11.646 -15.836 1.00 74.06 107 GLY A O 1
ATOM 843 N N . LEU A 1 108 ? 18.113 -10.050 -14.457 1.00 77.19 108 LEU A N 1
ATOM 844 C CA . LEU A 1 108 ? 19.418 -9.558 -14.049 1.00 77.19 108 LEU A CA 1
ATOM 845 C C . LEU A 1 108 ? 20.088 -10.529 -13.081 1.00 77.19 108 LEU A C 1
ATOM 847 O O . LEU A 1 108 ? 19.496 -10.996 -12.105 1.00 77.19 108 LEU A O 1
ATOM 851 N N . SER A 1 109 ? 21.356 -10.816 -13.368 1.00 71.69 109 SER A N 1
ATOM 852 C CA . SER A 1 109 ? 22.248 -11.511 -12.446 1.00 71.69 109 SER A CA 1
ATOM 853 C C . SER A 1 109 ? 22.638 -10.587 -11.288 1.00 71.69 109 SER A C 1
ATOM 855 O O . SER A 1 109 ? 22.568 -9.366 -11.400 1.00 71.69 109 SER A O 1
ATOM 857 N N . HIS A 1 110 ? 23.129 -11.164 -10.192 1.00 68.62 110 HIS A N 1
ATOM 858 C CA . HIS A 1 110 ? 23.671 -10.413 -9.056 1.00 68.62 110 HIS A CA 1
ATOM 859 C C . HIS A 1 110 ? 24.809 -9.447 -9.463 1.00 68.62 110 HIS A C 1
ATOM 861 O O . HIS A 1 110 ? 25.018 -8.432 -8.809 1.00 68.62 110 HIS A O 1
ATOM 867 N N . ASN A 1 111 ? 25.518 -9.734 -10.563 1.00 72.50 111 ASN A N 1
ATOM 868 C CA . ASN A 1 111 ? 26.592 -8.894 -11.114 1.00 72.50 111 ASN A CA 1
ATOM 869 C C . ASN A 1 111 ? 26.150 -8.124 -12.370 1.00 72.50 111 ASN A C 1
ATOM 871 O O . ASN A 1 111 ? 26.920 -7.993 -13.321 1.00 72.50 111 ASN A O 1
ATOM 875 N N . ALA A 1 112 ? 24.888 -7.696 -12.424 1.00 74.00 112 ALA A N 1
ATOM 876 C CA . ALA A 1 112 ? 24.371 -6.971 -13.575 1.00 74.00 112 ALA A CA 1
ATOM 877 C C . ALA A 1 112 ? 25.169 -5.683 -13.848 1.00 74.00 112 ALA A C 1
ATOM 879 O O . ALA A 1 112 ? 25.590 -5.005 -12.904 1.00 74.00 112 ALA A O 1
ATOM 880 N N . PRO A 1 113 ? 25.378 -5.331 -15.128 1.00 75.00 113 PRO A N 1
ATOM 881 C CA . PRO A 1 113 ? 26.017 -4.074 -15.486 1.00 75.00 113 PRO A CA 1
ATOM 882 C C . PRO A 1 113 ? 25.197 -2.885 -14.968 1.00 75.00 113 PRO A C 1
ATOM 884 O O . PRO A 1 113 ? 23.973 -2.956 -14.839 1.00 75.00 113 PRO A O 1
ATOM 887 N N . SER A 1 114 ? 25.869 -1.760 -14.713 1.00 79.25 114 SER A N 1
ATOM 888 C CA . SER A 1 114 ? 25.241 -0.549 -14.163 1.00 79.25 114 SER A CA 1
ATOM 889 C C . SER A 1 114 ? 24.077 -0.025 -15.007 1.00 79.25 114 SER A C 1
ATOM 891 O O . SER A 1 114 ? 23.160 0.590 -14.477 1.00 79.25 114 SER A O 1
ATOM 893 N N . GLU A 1 115 ? 24.109 -0.263 -16.319 1.00 76.69 115 GLU A N 1
ATOM 894 C CA . GLU A 1 115 ? 23.059 0.154 -17.251 1.00 76.69 115 GLU A CA 1
ATOM 895 C C . GLU A 1 115 ? 21.741 -0.591 -17.011 1.00 76.69 115 GLU A C 1
ATOM 897 O O . GLU A 1 115 ? 20.675 0.019 -17.021 1.00 76.69 115 GLU A O 1
ATOM 902 N N . ASP A 1 116 ? 21.799 -1.893 -16.728 1.00 78.25 116 ASP A N 1
ATOM 903 C CA . ASP A 1 116 ? 20.605 -2.692 -16.456 1.00 78.25 116 ASP A CA 1
ATOM 904 C C . ASP A 1 116 ? 19.988 -2.334 -15.089 1.00 78.25 116 ASP A C 1
ATOM 906 O O . ASP A 1 116 ? 18.766 -2.318 -14.935 1.00 78.25 116 ASP A O 1
ATOM 910 N N . LEU A 1 117 ? 20.818 -1.984 -14.101 1.00 82.50 117 LEU A N 1
ATOM 911 C CA . LEU A 1 117 ? 20.339 -1.453 -12.820 1.00 82.50 117 LEU A CA 1
ATOM 912 C C . LEU A 1 117 ? 19.688 -0.072 -12.987 1.00 82.50 117 LEU A C 1
ATOM 914 O O . LEU A 1 117 ? 18.625 0.167 -12.419 1.00 82.50 117 LEU A O 1
ATOM 918 N N . ALA A 1 118 ? 20.253 0.792 -13.837 1.00 85.25 118 ALA A N 1
ATOM 919 C CA . ALA A 1 118 ? 19.652 2.083 -14.162 1.00 85.25 118 ALA A CA 1
ATOM 920 C C . ALA A 1 118 ? 18.271 1.933 -14.826 1.00 85.25 118 ALA A C 1
ATOM 922 O O . ALA A 1 118 ? 17.381 2.742 -14.577 1.00 85.25 118 ALA A O 1
ATOM 923 N N . LEU A 1 119 ? 18.045 0.878 -15.620 1.00 83.50 119 LEU A N 1
ATOM 924 C CA . LEU A 1 119 ? 16.716 0.583 -16.171 1.00 83.50 119 LEU A CA 1
ATOM 925 C C . LEU A 1 119 ? 15.693 0.216 -15.089 1.00 83.50 119 LEU A C 1
ATOM 927 O O . LEU A 1 119 ? 14.540 0.638 -15.186 1.00 83.50 119 LEU A O 1
ATOM 931 N N . CYS A 1 120 ? 16.098 -0.533 -14.057 1.00 87.31 120 CYS A N 1
ATOM 932 C CA . CYS A 1 120 ? 15.238 -0.794 -12.899 1.00 87.31 120 CYS A CA 1
ATOM 933 C C . CYS A 1 120 ? 14.864 0.510 -12.184 1.00 87.31 120 CYS A C 1
ATOM 935 O O . CYS A 1 120 ? 13.699 0.692 -11.832 1.00 87.31 120 CYS A O 1
ATOM 937 N N . ASP A 1 121 ? 15.825 1.420 -12.001 1.00 90.00 121 ASP A N 1
ATOM 938 C CA . ASP A 1 121 ? 15.581 2.714 -11.357 1.00 90.00 121 ASP A CA 1
ATOM 939 C C . ASP A 1 121 ? 14.637 3.597 -12.186 1.00 90.00 121 ASP A C 1
ATOM 941 O O . ASP A 1 121 ? 13.711 4.185 -11.629 1.00 90.00 121 ASP A O 1
ATOM 945 N N . VAL A 1 122 ? 14.808 3.634 -13.514 1.00 89.81 122 VAL A N 1
ATOM 946 C CA . VAL A 1 122 ? 13.902 4.355 -14.425 1.00 89.81 122 VAL A CA 1
ATOM 947 C C . VAL A 1 122 ? 12.492 3.769 -14.365 1.00 89.81 122 VAL A C 1
ATOM 949 O O . VAL A 1 122 ? 11.537 4.516 -14.168 1.00 89.81 122 VAL A O 1
ATOM 952 N N . PHE A 1 123 ? 12.340 2.442 -14.460 1.00 90.75 123 PHE A N 1
ATOM 953 C CA . PHE A 1 123 ? 11.029 1.801 -14.314 1.00 90.75 123 PHE A CA 1
ATOM 954 C C . PHE A 1 123 ? 10.381 2.166 -12.976 1.00 90.75 123 PHE A C 1
ATOM 956 O O . PHE A 1 123 ? 9.193 2.478 -12.918 1.00 90.75 123 PHE A O 1
ATOM 963 N N . PHE A 1 124 ? 11.149 2.105 -11.887 1.00 92.88 124 PHE A N 1
ATOM 964 C CA . PHE A 1 124 ? 10.616 2.353 -10.555 1.00 92.88 124 PHE A CA 1
ATOM 965 C C . PHE A 1 124 ? 10.210 3.818 -10.357 1.00 92.88 124 PHE A C 1
ATOM 967 O O . PHE A 1 124 ? 9.199 4.084 -9.708 1.00 92.88 124 PHE A O 1
ATOM 974 N N . ALA A 1 125 ? 10.952 4.761 -10.941 1.00 91.88 125 ALA A N 1
ATOM 975 C CA . ALA A 1 125 ? 10.588 6.173 -10.944 1.00 91.88 125 ALA A CA 1
ATOM 976 C C . ALA A 1 125 ? 9.257 6.414 -11.677 1.00 91.88 125 ALA A C 1
ATOM 978 O O . ALA A 1 125 ? 8.356 7.022 -11.100 1.00 91.88 125 ALA A O 1
ATOM 979 N N . GLU A 1 126 ? 9.101 5.861 -12.885 1.00 91.69 126 GLU A N 1
ATOM 980 C CA . GLU A 1 126 ? 7.856 5.931 -13.668 1.00 91.69 126 GLU A CA 1
ATOM 981 C C . GLU A 1 126 ? 6.676 5.289 -12.925 1.00 91.69 126 GLU A C 1
ATOM 983 O O . GLU A 1 126 ? 5.567 5.825 -12.894 1.00 91.69 126 GLU A O 1
ATOM 988 N N . PHE A 1 127 ? 6.918 4.153 -12.266 1.00 93.56 127 PHE A N 1
ATOM 989 C CA . PHE A 1 127 ? 5.922 3.480 -11.436 1.00 93.56 127 PHE A CA 1
ATOM 990 C C . PHE A 1 127 ? 5.448 4.373 -10.282 1.00 93.56 127 PHE A C 1
ATOM 992 O O . PHE A 1 127 ? 4.244 4.499 -10.067 1.00 93.56 127 PHE A O 1
ATOM 999 N N . LEU A 1 128 ? 6.366 5.013 -9.549 1.00 93.12 128 LEU A N 1
ATOM 1000 C CA . LEU A 1 128 ? 6.011 5.903 -8.439 1.00 93.12 128 LEU A CA 1
ATOM 1001 C C . LEU A 1 128 ? 5.284 7.166 -8.910 1.00 93.12 128 LEU A C 1
ATOM 1003 O O . LEU A 1 128 ? 4.371 7.633 -8.229 1.00 93.12 128 LEU A O 1
ATOM 1007 N N . GLU A 1 129 ? 5.658 7.711 -10.065 1.00 89.50 129 GLU A N 1
ATOM 1008 C CA . GLU A 1 129 ? 4.959 8.853 -10.650 1.00 89.50 129 GLU A CA 1
ATOM 1009 C C . GLU A 1 129 ? 3.522 8.483 -11.040 1.00 89.50 129 GLU A C 1
ATOM 1011 O O . GLU A 1 129 ? 2.566 9.178 -10.682 1.00 89.50 129 GLU A O 1
ATOM 1016 N N . ALA A 1 130 ? 3.346 7.351 -11.723 1.00 91.81 130 ALA A N 1
ATOM 1017 C CA . ALA A 1 130 ? 2.026 6.846 -12.071 1.00 91.81 130 ALA A CA 1
ATOM 1018 C C . ALA A 1 130 ? 1.193 6.492 -10.830 1.00 91.81 130 ALA A C 1
ATOM 1020 O O . ALA A 1 130 ? -0.022 6.688 -10.835 1.00 91.81 130 ALA A O 1
ATOM 1021 N N . LEU A 1 131 ? 1.834 6.024 -9.755 1.00 92.12 131 LEU A N 1
ATOM 1022 C CA . LEU A 1 131 ? 1.178 5.756 -8.478 1.00 92.12 131 LEU A CA 1
ATOM 1023 C C . LEU A 1 131 ? 0.626 7.039 -7.853 1.00 92.12 131 LEU A C 1
ATOM 1025 O O . LEU A 1 131 ? -0.537 7.063 -7.459 1.00 92.12 131 LEU A O 1
ATOM 1029 N N . GLY A 1 132 ? 1.420 8.114 -7.822 1.00 89.69 132 GLY A N 1
ATOM 1030 C CA . GLY A 1 132 ? 0.965 9.423 -7.344 1.00 89.69 132 GLY A CA 1
ATOM 1031 C C . GLY A 1 132 ? -0.215 9.964 -8.157 1.00 89.69 132 GLY A C 1
ATOM 1032 O O . GLY A 1 132 ? -1.186 10.455 -7.585 1.00 89.69 132 GLY A O 1
ATOM 1033 N N . ARG A 1 133 ? -0.186 9.792 -9.487 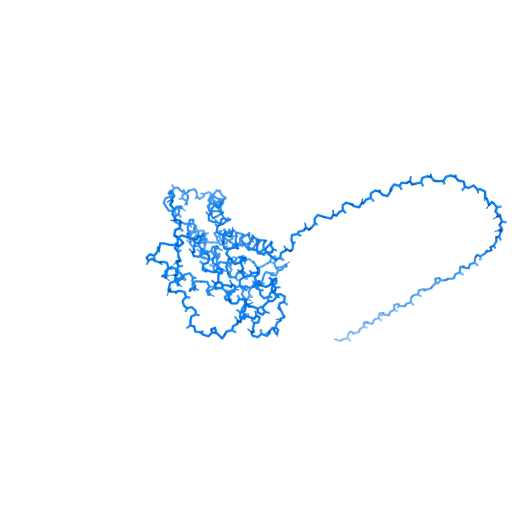1.00 89.44 133 ARG A N 1
ATOM 1034 C CA . ARG A 1 133 ? -1.317 10.141 -10.367 1.00 89.44 133 ARG A CA 1
ATOM 1035 C C . ARG A 1 133 ? -2.566 9.311 -10.070 1.00 89.44 133 ARG A C 1
ATOM 1037 O O . ARG A 1 133 ? -3.657 9.864 -10.009 1.00 89.44 133 ARG A O 1
ATOM 1044 N N . ALA A 1 134 ? -2.416 8.002 -9.875 1.00 89.69 134 ALA A N 1
ATOM 1045 C CA . ALA A 1 134 ? -3.530 7.101 -9.578 1.00 89.69 134 ALA A CA 1
ATOM 1046 C C . ALA A 1 134 ? -4.150 7.344 -8.190 1.00 89.69 134 ALA A C 1
ATOM 1048 O O . ALA A 1 134 ? -5.327 7.048 -7.995 1.00 89.69 134 ALA A O 1
ATOM 1049 N N . LEU A 1 135 ? -3.376 7.889 -7.249 1.00 87.62 135 LEU A N 1
ATOM 1050 C CA . LEU A 1 135 ? -3.844 8.327 -5.933 1.00 87.62 135 LEU A CA 1
ATOM 1051 C C . LEU A 1 135 ? -4.537 9.695 -5.943 1.00 87.62 135 LEU A C 1
ATOM 1053 O O . LEU A 1 135 ? -5.054 10.099 -4.906 1.00 87.62 135 LEU A O 1
ATOM 1057 N N . GLU A 1 136 ? -4.554 10.387 -7.087 1.00 87.19 136 GLU A N 1
ATOM 1058 C CA . GLU A 1 136 ? -5.231 11.677 -7.264 1.00 87.19 136 GLU A CA 1
ATOM 1059 C C . GLU A 1 136 ? -4.806 12.722 -6.212 1.00 87.19 136 GLU A C 1
ATOM 1061 O O . GLU A 1 136 ? -5.632 13.476 -5.697 1.00 87.19 136 GLU A O 1
ATOM 1066 N N . TRP A 1 137 ? -3.508 12.778 -5.874 1.00 83.62 137 TRP A N 1
ATOM 1067 C CA . TRP A 1 137 ? -3.007 13.767 -4.915 1.00 83.62 137 TRP A CA 1
ATOM 1068 C C . TRP A 1 137 ? -3.372 15.197 -5.345 1.00 83.62 137 TRP A C 1
ATOM 1070 O O . TRP A 1 137 ? -3.162 15.547 -6.515 1.00 83.62 137 TRP A O 1
ATOM 1080 N N . PRO A 1 138 ? -3.882 16.044 -4.426 1.00 82.50 138 PRO A N 1
ATOM 1081 C CA . PRO A 1 138 ? -4.217 17.426 -4.743 1.00 82.50 138 PRO A CA 1
ATOM 1082 C C . PRO A 1 138 ? -3.020 18.146 -5.360 1.00 82.50 138 PRO A C 1
ATOM 1084 O O . PRO A 1 138 ? -1.916 18.085 -4.825 1.00 82.50 138 PRO A O 1
ATOM 1087 N N . LEU A 1 139 ? -3.227 18.859 -6.471 1.00 80.75 139 LEU A N 1
ATOM 1088 C CA . LEU A 1 139 ? -2.126 19.445 -7.247 1.00 80.75 139 LEU A CA 1
ATOM 1089 C C . LEU A 1 139 ? -1.227 20.374 -6.410 1.00 80.75 139 LEU A C 1
ATOM 1091 O O . LEU A 1 139 ? -0.016 20.388 -6.605 1.00 80.75 139 LEU A O 1
ATOM 1095 N N . ALA A 1 140 ? -1.814 21.104 -5.456 1.00 86.62 140 ALA A N 1
ATOM 1096 C CA . ALA A 1 140 ? -1.090 22.000 -4.554 1.00 86.62 140 ALA A CA 1
ATOM 1097 C C . ALA A 1 140 ? -0.161 21.265 -3.566 1.00 86.62 140 ALA A C 1
ATOM 1099 O O . ALA A 1 140 ? 0.829 21.838 -3.120 1.00 86.62 140 ALA A O 1
ATOM 1100 N N . GLU A 1 141 ? -0.460 20.006 -3.243 1.00 86.38 141 GLU A N 1
ATOM 1101 C CA . GLU A 1 141 ? 0.231 19.204 -2.221 1.00 86.38 141 GLU A CA 1
ATOM 1102 C C . GLU A 1 141 ? 0.958 17.991 -2.824 1.00 86.38 141 GLU A C 1
ATOM 1104 O O . GLU A 1 141 ? 1.669 17.268 -2.129 1.00 86.38 141 GLU A O 1
ATOM 1109 N N . ALA A 1 142 ? 0.834 17.762 -4.133 1.00 83.69 142 ALA A N 1
ATOM 1110 C CA . ALA A 1 142 ? 1.369 16.579 -4.798 1.00 83.69 142 ALA A CA 1
ATOM 1111 C C . ALA A 1 142 ? 2.885 16.414 -4.589 1.00 83.69 142 ALA A C 1
ATOM 1113 O O . ALA A 1 142 ? 3.363 15.300 -4.374 1.00 83.69 142 ALA A O 1
ATOM 1114 N N . GLY A 1 143 ? 3.647 17.514 -4.602 1.00 85.62 143 GLY A N 1
ATOM 1115 C CA . GLY A 1 143 ? 5.091 17.485 -4.353 1.00 85.62 143 GLY A CA 1
ATOM 1116 C C . GLY A 1 143 ? 5.447 17.083 -2.916 1.00 85.62 143 GLY A C 1
ATOM 1117 O O . GLY A 1 143 ? 6.346 16.263 -2.702 1.00 85.62 143 GLY A O 1
ATOM 1118 N N . THR A 1 144 ? 4.721 17.618 -1.931 1.00 90.88 144 THR A N 1
ATOM 1119 C CA . THR A 1 144 ? 4.919 17.304 -0.509 1.00 90.88 144 THR A CA 1
ATOM 1120 C C . THR A 1 144 ? 4.489 15.878 -0.182 1.00 90.88 144 THR A C 1
ATOM 1122 O O . THR A 1 144 ? 5.244 15.158 0.474 1.00 90.88 144 THR A O 1
ATOM 1125 N N . GLU A 1 145 ? 3.351 15.429 -0.712 1.00 89.06 145 GLU A N 1
ATOM 1126 C CA . GLU A 1 145 ? 2.856 14.056 -0.557 1.00 89.06 145 GLU A CA 1
ATOM 1127 C C . GLU A 1 145 ? 3.808 13.038 -1.193 1.00 89.06 145 GLU A C 1
ATOM 1129 O O . GLU A 1 145 ? 4.179 12.045 -0.560 1.00 89.06 145 GLU A O 1
ATOM 1134 N N . ALA A 1 146 ? 4.319 13.323 -2.396 1.00 88.62 146 ALA A N 1
ATOM 1135 C CA . ALA A 1 146 ? 5.315 12.479 -3.052 1.00 88.62 146 ALA A CA 1
ATOM 1136 C C . ALA A 1 146 ? 6.601 12.349 -2.224 1.00 88.62 146 ALA A C 1
ATOM 1138 O O . ALA A 1 146 ? 7.185 11.265 -2.122 1.00 88.62 146 ALA A O 1
ATOM 1139 N N . LEU A 1 147 ? 7.070 13.447 -1.624 1.00 91.44 147 LEU A N 1
ATOM 1140 C CA . LEU A 1 147 ? 8.259 13.438 -0.776 1.00 91.44 147 LEU A CA 1
ATOM 1141 C C . LEU A 1 147 ? 8.025 12.659 0.526 1.00 91.44 147 LEU A C 1
ATOM 1143 O O . LEU A 1 147 ? 8.865 11.833 0.890 1.00 91.44 147 LEU A O 1
ATOM 1147 N N . ALA A 1 148 ? 6.883 12.863 1.185 1.00 91.81 148 ALA A N 1
ATOM 1148 C CA . ALA A 1 148 ? 6.502 12.117 2.380 1.00 91.81 148 ALA A CA 1
ATOM 1149 C C . ALA A 1 148 ? 6.387 10.611 2.093 1.00 91.81 148 ALA A C 1
ATOM 1151 O O . ALA A 1 148 ? 6.935 9.792 2.833 1.00 91.81 148 ALA A O 1
ATOM 1152 N N . PHE A 1 149 ? 5.752 10.243 0.978 1.00 93.50 149 PHE A N 1
ATOM 1153 C CA . PHE A 1 149 ? 5.635 8.856 0.535 1.00 93.50 149 PHE A CA 1
ATOM 1154 C C . PHE A 1 149 ? 7.007 8.221 0.282 1.00 93.50 149 PHE A C 1
ATOM 1156 O O . PHE A 1 149 ? 7.283 7.137 0.789 1.00 93.50 149 PHE A O 1
ATOM 1163 N N . ARG A 1 150 ? 7.908 8.902 -0.443 1.00 92.56 150 ARG A N 1
ATOM 1164 C CA . ARG A 1 150 ? 9.272 8.399 -0.700 1.00 92.56 150 ARG A CA 1
ATOM 1165 C C . ARG A 1 150 ? 10.073 8.195 0.583 1.00 92.56 150 ARG A C 1
ATOM 1167 O O . ARG A 1 150 ? 10.770 7.189 0.707 1.00 92.56 150 ARG A O 1
ATOM 1174 N N . LYS A 1 151 ? 9.959 9.122 1.535 1.00 95.12 151 LYS A N 1
ATOM 1175 C CA . LYS A 1 151 ? 10.623 9.013 2.838 1.00 95.12 151 LYS A CA 1
ATOM 1176 C C . LYS A 1 151 ? 10.144 7.780 3.605 1.00 95.12 151 LYS A C 1
ATOM 1178 O O . LYS A 1 151 ? 10.958 7.020 4.123 1.00 95.12 151 LYS A O 1
ATOM 1183 N N . ASP A 1 152 ? 8.835 7.549 3.653 1.00 95.62 152 ASP A N 1
ATOM 1184 C CA . ASP A 1 152 ? 8.295 6.351 4.297 1.00 95.62 152 ASP A CA 1
ATOM 1185 C C . ASP A 1 152 ? 8.690 5.067 3.556 1.00 95.62 152 ASP A C 1
ATOM 1187 O O . ASP A 1 152 ? 9.062 4.073 4.185 1.00 95.62 152 ASP A O 1
ATOM 1191 N N . LEU A 1 153 ? 8.688 5.099 2.222 1.00 96.19 153 LEU A N 1
ATOM 1192 C CA . LEU A 1 153 ? 9.043 3.968 1.366 1.00 96.19 153 LEU A CA 1
ATOM 1193 C C . LEU A 1 153 ? 10.476 3.475 1.603 1.00 96.19 153 LEU A C 1
ATOM 1195 O O . LEU A 1 153 ? 10.746 2.281 1.463 1.00 96.19 153 LEU A O 1
ATOM 1199 N N . GLU A 1 154 ? 11.395 4.354 1.997 1.00 95.38 154 GLU A N 1
ATOM 1200 C CA . GLU A 1 154 ? 12.765 3.977 2.352 1.00 95.38 154 GLU A CA 1
ATOM 1201 C C . GLU A 1 154 ? 12.797 2.969 3.513 1.00 95.38 154 GLU A C 1
ATOM 1203 O O . GLU A 1 154 ? 13.541 1.985 3.467 1.00 95.38 154 GLU A O 1
ATOM 1208 N N . THR A 1 155 ? 11.940 3.163 4.522 1.00 95.06 155 THR A N 1
ATOM 1209 C CA . THR A 1 155 ? 11.819 2.244 5.668 1.00 95.06 155 THR A CA 1
ATOM 1210 C C . THR A 1 155 ? 11.404 0.853 5.196 1.00 95.06 155 THR A C 1
ATOM 1212 O O . THR A 1 155 ? 12.016 -0.152 5.564 1.00 95.06 155 THR A O 1
ATOM 1215 N N . TYR A 1 156 ? 10.398 0.798 4.324 1.00 95.38 156 TYR A N 1
ATOM 1216 C CA . TYR A 1 156 ? 9.901 -0.447 3.752 1.00 95.38 156 TYR A CA 1
ATOM 1217 C C . TYR A 1 156 ? 10.922 -1.115 2.834 1.00 95.38 156 TYR A C 1
ATOM 1219 O O . TYR A 1 156 ? 11.098 -2.327 2.913 1.00 95.38 156 TYR A O 1
ATOM 1227 N N . THR A 1 157 ? 11.639 -0.345 2.017 1.00 93.88 157 THR A N 1
ATOM 1228 C CA . THR A 1 157 ? 12.667 -0.862 1.101 1.00 93.88 157 THR A CA 1
ATOM 1229 C C . THR A 1 157 ? 13.783 -1.563 1.878 1.00 93.88 157 THR A C 1
ATOM 1231 O O . THR A 1 157 ? 14.031 -2.749 1.659 1.00 93.88 157 THR A O 1
ATOM 1234 N N . LYS A 1 158 ? 14.362 -0.890 2.884 1.00 92.44 158 LYS A N 1
ATOM 1235 C CA . LYS A 1 158 ? 15.409 -1.459 3.756 1.00 92.44 158 LYS A CA 1
ATOM 1236 C C . LYS A 1 158 ? 14.943 -2.696 4.525 1.00 92.44 158 LYS A C 1
ATOM 1238 O O . LYS A 1 158 ? 15.741 -3.570 4.868 1.00 92.44 158 LYS A O 1
ATOM 1243 N N . TRP A 1 159 ? 13.660 -2.759 4.880 1.00 92.12 159 TRP A N 1
ATOM 1244 C CA . TRP A 1 159 ? 13.085 -3.942 5.514 1.00 92.12 159 TRP A CA 1
ATOM 1245 C C . TRP A 1 159 ? 12.897 -5.085 4.501 1.00 92.12 159 TRP A C 1
ATOM 1247 O O . TRP A 1 159 ? 13.341 -6.203 4.755 1.00 92.12 159 TRP A O 1
ATOM 1257 N N . ARG A 1 160 ? 12.330 -4.823 3.316 1.00 89.81 160 ARG A N 1
ATOM 1258 C CA . ARG A 1 160 ? 12.111 -5.841 2.270 1.00 89.81 160 ARG A CA 1
ATOM 1259 C C . ARG A 1 160 ? 13.403 -6.474 1.760 1.00 89.81 160 ARG A C 1
ATOM 1261 O O . ARG A 1 160 ? 13.401 -7.671 1.478 1.00 89.81 160 ARG A O 1
ATOM 1268 N N . GLU A 1 161 ? 14.486 -5.709 1.662 1.00 86.62 161 GLU A N 1
ATOM 1269 C CA . GLU A 1 161 ? 15.809 -6.219 1.276 1.00 86.62 161 GLU A CA 1
ATOM 1270 C C . GLU A 1 161 ? 16.336 -7.272 2.261 1.00 86.62 161 GLU A C 1
ATOM 1272 O O . GLU A 1 161 ? 16.878 -8.293 1.843 1.00 86.62 161 GLU A O 1
ATOM 1277 N N . ARG A 1 162 ? 16.124 -7.062 3.567 1.00 85.00 162 ARG A N 1
ATOM 1278 C CA . ARG A 1 162 ? 16.573 -7.973 4.635 1.00 85.00 162 ARG A CA 1
ATOM 1279 C C . ARG A 1 162 ? 15.654 -9.175 4.845 1.00 85.00 162 ARG A C 1
ATOM 1281 O O . ARG A 1 162 ? 16.102 -10.202 5.344 1.00 85.00 162 ARG A O 1
ATOM 1288 N N . HIS A 1 163 ? 14.384 -9.053 4.469 1.00 83.62 163 HIS A N 1
ATOM 1289 C CA . HIS A 1 163 ? 13.356 -10.062 4.728 1.00 83.62 163 HIS A CA 1
ATOM 1290 C C . HIS A 1 163 ? 12.700 -10.559 3.429 1.00 83.62 163 HIS A C 1
ATOM 1292 O O . HIS A 1 163 ? 11.491 -10.387 3.256 1.00 83.62 163 HIS A O 1
ATOM 1298 N N . PRO A 1 164 ? 13.431 -11.184 2.486 1.00 74.25 164 PRO A N 1
ATOM 1299 C CA . PRO A 1 164 ? 12.813 -11.728 1.279 1.00 74.25 164 PRO A CA 1
ATOM 1300 C C . PRO A 1 164 ? 11.717 -12.746 1.637 1.00 74.25 164 PRO A C 1
ATOM 1302 O O . PRO A 1 164 ? 11.781 -13.405 2.674 1.00 74.25 164 PRO A O 1
ATOM 1305 N N . LEU A 1 165 ? 10.698 -12.880 0.777 1.00 68.19 165 LEU A N 1
ATOM 1306 C CA . LEU A 1 165 ? 9.647 -13.897 0.929 1.00 68.19 165 LEU A CA 1
ATOM 1307 C C . LEU A 1 165 ? 10.271 -15.304 0.827 1.00 68.19 165 LEU A C 1
ATOM 1309 O O . LEU A 1 165 ? 10.307 -15.902 -0.247 1.00 68.19 165 LEU A O 1
ATOM 1313 N N . HIS A 1 166 ? 10.805 -15.841 1.922 1.00 54.94 166 HIS A N 1
ATOM 1314 C CA . HIS A 1 166 ? 11.254 -17.226 1.979 1.00 54.94 166 HIS A CA 1
ATOM 1315 C C . HIS A 1 166 ? 10.029 -18.145 2.041 1.00 54.94 166 HIS A C 1
ATOM 1317 O O . HIS A 1 166 ? 9.238 -18.080 2.978 1.00 54.94 166 HIS A O 1
ATOM 1323 N N . GLN A 1 167 ? 9.897 -19.044 1.061 1.00 45.72 167 GLN A N 1
ATOM 1324 C CA . GLN A 1 167 ? 8.795 -20.012 0.914 1.00 45.72 167 GLN A CA 1
ATOM 1325 C C . GLN A 1 167 ? 8.720 -21.101 2.016 1.00 45.72 167 GLN A C 1
ATOM 1327 O O . GLN A 1 167 ? 8.115 -22.145 1.797 1.00 45.72 167 GLN A O 1
ATOM 1332 N N . GLY A 1 168 ? 9.307 -20.902 3.200 1.00 40.94 168 GLY A N 1
ATOM 1333 C CA . GLY A 1 168 ? 9.417 -21.967 4.208 1.00 40.94 168 GLY A CA 1
ATOM 1334 C C . GLY A 1 168 ? 9.333 -21.560 5.677 1.00 40.94 168 GLY A C 1
ATOM 1335 O O . GLY A 1 168 ? 9.206 -22.439 6.526 1.00 40.94 168 GLY A O 1
ATOM 1336 N N . ALA A 1 169 ? 9.360 -20.273 6.023 1.00 45.22 169 ALA A N 1
ATOM 1337 C CA . ALA A 1 169 ? 9.349 -19.872 7.428 1.00 45.22 169 ALA A CA 1
ATOM 1338 C C . ALA A 1 169 ? 7.911 -19.758 7.954 1.00 45.22 169 ALA A C 1
ATOM 1340 O O . ALA A 1 169 ? 7.361 -18.669 8.074 1.00 45.22 169 ALA A O 1
ATOM 1341 N N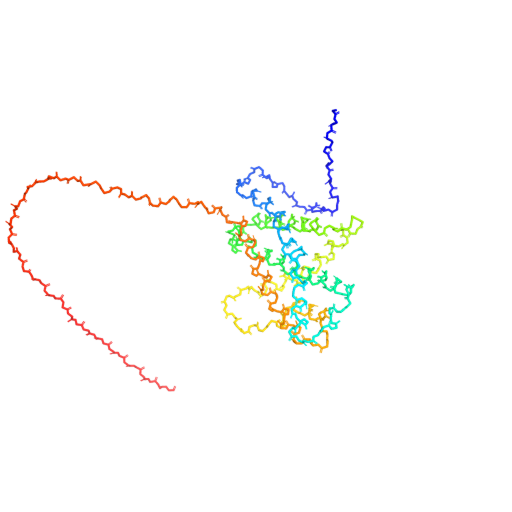 . ARG A 1 170 ? 7.312 -20.897 8.325 1.00 47.25 170 ARG A N 1
ATOM 1342 C CA . ARG A 1 170 ? 6.068 -20.962 9.126 1.00 47.25 170 ARG A CA 1
ATOM 1343 C C . ARG A 1 170 ? 6.229 -20.386 10.548 1.00 47.25 170 ARG A C 1
ATOM 1345 O O . ARG A 1 170 ? 5.297 -20.472 11.336 1.00 47.25 170 ARG A O 1
ATOM 1352 N N . THR A 1 171 ? 7.399 -19.841 10.884 1.00 40.50 171 THR A N 1
ATOM 1353 C CA . THR A 1 171 ? 7.788 -19.411 12.235 1.00 40.50 171 THR A CA 1
ATOM 1354 C C . THR A 1 171 ? 8.275 -17.967 12.323 1.00 40.50 171 THR A C 1
ATOM 1356 O O . THR A 1 171 ? 8.540 -17.505 13.429 1.00 40.50 171 THR A O 1
ATOM 1359 N N . ALA A 1 172 ? 8.347 -17.220 11.216 1.00 48.38 172 ALA A N 1
ATOM 1360 C CA . ALA A 1 172 ? 8.444 -15.768 11.315 1.00 48.38 172 ALA A CA 1
ATOM 1361 C C . ALA A 1 172 ? 7.044 -15.253 11.664 1.00 48.38 172 ALA A C 1
ATOM 1363 O O . ALA A 1 172 ? 6.273 -14.877 10.782 1.00 48.38 172 ALA A O 1
ATOM 1364 N N . SER A 1 173 ? 6.690 -15.352 12.950 1.00 45.06 173 SER A N 1
ATOM 1365 C CA . SER A 1 173 ? 5.558 -14.633 13.530 1.00 45.06 173 SER A CA 1
ATOM 1366 C C . SER A 1 173 ? 5.567 -13.223 12.946 1.00 45.06 173 SER A C 1
ATOM 1368 O O . SER A 1 173 ? 6.623 -12.586 12.922 1.00 45.06 173 SER A O 1
ATOM 1370 N N . GLY A 1 174 ? 4.435 -12.762 12.412 1.00 49.44 174 GLY A N 1
ATOM 1371 C CA . GLY A 1 174 ? 4.285 -11.477 11.716 1.00 49.44 174 GLY A CA 1
ATOM 1372 C C . GLY A 1 174 ? 4.459 -10.245 12.614 1.00 49.44 174 GLY A C 1
ATOM 1373 O O . GLY A 1 174 ? 3.836 -9.220 12.351 1.00 49.44 174 GLY A O 1
ATOM 1374 N N . ALA A 1 175 ? 5.264 -10.371 13.670 1.00 52.59 175 ALA A N 1
ATOM 1375 C CA . ALA A 1 175 ? 5.459 -9.433 14.757 1.00 52.59 175 ALA A CA 1
ATOM 1376 C C . ALA A 1 175 ? 6.475 -8.323 14.440 1.00 52.59 175 ALA A C 1
ATOM 1378 O O . ALA A 1 175 ? 6.299 -7.231 14.957 1.00 52.59 175 ALA A O 1
ATOM 1379 N N . ASP A 1 176 ? 7.452 -8.546 13.550 1.00 73.94 176 ASP A N 1
ATOM 1380 C CA . ASP A 1 176 ? 8.532 -7.572 13.298 1.00 73.94 176 ASP A CA 1
ATOM 1381 C C . ASP A 1 176 ? 8.515 -7.040 11.856 1.00 73.94 176 ASP A C 1
ATOM 1383 O O . ASP A 1 176 ? 9.441 -7.249 11.058 1.00 73.94 176 ASP A O 1
ATOM 1387 N N . SER A 1 177 ? 7.439 -6.352 11.480 1.00 88.88 177 SER A N 1
ATOM 1388 C CA . SER A 1 177 ? 7.418 -5.573 10.243 1.00 88.88 177 SER A CA 1
ATOM 1389 C C . SER A 1 177 ? 6.911 -4.155 10.488 1.00 88.88 177 SER A C 1
ATOM 1391 O O . SER A 1 177 ? 5.991 -3.954 11.285 1.00 88.88 177 SER A O 1
ATOM 1393 N N . PRO A 1 178 ? 7.441 -3.158 9.750 1.00 94.75 178 PRO A N 1
ATOM 1394 C CA . PRO A 1 178 ? 6.938 -1.793 9.848 1.00 94.75 178 PRO A CA 1
ATOM 1395 C C . PRO A 1 178 ? 5.448 -1.710 9.486 1.00 94.75 178 PRO A C 1
ATOM 1397 O O . PRO A 1 178 ? 4.737 -0.887 10.053 1.00 94.75 178 PRO A O 1
ATOM 1400 N N . PHE A 1 179 ? 4.969 -2.586 8.593 1.00 95.81 179 PHE A N 1
ATOM 1401 C CA . PHE A 1 179 ? 3.555 -2.668 8.233 1.00 95.81 179 PHE A CA 1
ATOM 1402 C C . PHE A 1 179 ? 2.693 -3.111 9.414 1.00 95.81 179 PHE A C 1
ATOM 1404 O O . PHE A 1 179 ? 1.735 -2.420 9.757 1.00 95.81 179 PHE A O 1
ATOM 1411 N N . SER A 1 180 ? 3.031 -4.249 10.031 1.00 94.88 180 SER A N 1
ATOM 1412 C CA . SER A 1 180 ? 2.261 -4.830 11.129 1.00 94.88 180 SER A CA 1
ATOM 1413 C C . SER A 1 180 ? 2.208 -3.881 12.318 1.00 94.88 180 SER A C 1
ATOM 1415 O O . SER A 1 180 ? 1.132 -3.670 12.870 1.00 94.88 180 SER A O 1
ATOM 1417 N N . ASP A 1 181 ? 3.334 -3.255 12.670 1.00 94.38 181 ASP A N 1
ATOM 1418 C CA . ASP A 1 181 ? 3.404 -2.305 13.781 1.00 94.38 181 ASP A CA 1
ATOM 1419 C C . ASP A 1 181 ? 2.581 -1.039 13.524 1.00 94.38 181 ASP A C 1
ATOM 1421 O O . ASP A 1 181 ? 1.765 -0.646 14.361 1.00 94.38 181 ASP A O 1
ATOM 1425 N N . ARG A 1 182 ? 2.752 -0.404 12.356 1.00 96.00 182 ARG A N 1
ATOM 1426 C CA . ARG A 1 182 ? 2.011 0.820 12.012 1.00 96.00 182 ARG A CA 1
ATOM 1427 C C . ARG A 1 182 ? 0.514 0.543 11.891 1.00 96.00 182 ARG A C 1
ATOM 1429 O O . ARG A 1 182 ? -0.290 1.307 12.422 1.00 96.00 182 ARG A O 1
ATOM 1436 N N . CYS A 1 183 ? 0.129 -0.567 11.259 1.00 95.69 183 CYS A N 1
ATOM 1437 C CA . CYS A 1 183 ? -1.274 -0.957 11.147 1.00 95.69 183 CYS A CA 1
ATOM 1438 C C . CYS A 1 183 ? -1.882 -1.315 12.505 1.00 95.69 183 CYS A C 1
ATOM 1440 O O . CYS A 1 183 ? -3.022 -0.940 12.750 1.00 95.69 183 CYS A O 1
ATOM 1442 N N . ALA A 1 184 ? -1.146 -1.976 13.403 1.00 94.88 184 ALA A N 1
ATOM 1443 C CA . ALA A 1 184 ? -1.650 -2.312 14.733 1.00 94.88 184 ALA A CA 1
ATOM 1444 C C . ALA A 1 184 ? -2.007 -1.065 15.553 1.00 94.88 184 ALA A C 1
ATOM 1446 O O . ALA A 1 184 ? -3.085 -1.007 16.143 1.00 94.88 184 ALA A O 1
ATOM 1447 N N . ILE A 1 185 ? -1.143 -0.042 15.517 1.00 94.81 185 ILE A N 1
ATOM 1448 C CA . ILE A 1 185 ? -1.379 1.248 16.184 1.00 94.81 185 ILE A CA 1
ATOM 1449 C C . ILE A 1 185 ? -2.627 1.939 15.620 1.00 94.81 185 ILE A C 1
ATOM 1451 O O . ILE A 1 185 ? -3.427 2.484 16.381 1.00 94.81 185 ILE A O 1
ATOM 1455 N N . LEU A 1 186 ? -2.796 1.921 14.293 1.00 94.00 186 LEU A N 1
ATOM 1456 C CA . LEU A 1 186 ? -3.955 2.522 13.625 1.00 94.00 186 LEU A CA 1
ATOM 1457 C C . LEU A 1 186 ? -5.256 1.777 13.940 1.00 94.00 186 LEU A C 1
ATOM 1459 O O . LEU A 1 186 ? -6.299 2.407 14.123 1.00 94.00 186 LEU A O 1
ATOM 1463 N N . LEU A 1 187 ? -5.185 0.448 13.984 1.00 92.81 187 LEU A N 1
ATOM 1464 C CA . LEU A 1 187 ? -6.334 -0.434 14.099 1.00 92.81 187 LEU A CA 1
ATOM 1465 C C . LEU A 1 187 ? -6.870 -0.485 15.532 1.00 92.81 187 LEU A C 1
ATOM 1467 O O . LEU A 1 187 ? -8.037 -0.159 15.764 1.00 92.81 187 LEU A O 1
ATOM 1471 N N . ASP A 1 188 ? -6.029 -0.881 16.492 1.00 91.94 188 ASP A N 1
ATOM 1472 C CA . ASP A 1 188 ? -6.433 -1.031 17.890 1.00 91.94 188 ASP A CA 1
ATOM 1473 C C . ASP A 1 188 ? -5.237 -1.065 18.854 1.00 91.94 188 ASP A C 1
ATOM 1475 O O . ASP A 1 188 ? -4.694 -2.121 19.187 1.00 91.94 188 ASP A O 1
ATOM 1479 N N . SER A 1 189 ? -4.861 0.103 19.376 1.00 90.62 189 SER A N 1
ATOM 1480 C CA . SER A 1 189 ? -3.774 0.221 20.354 1.00 90.62 189 SER A CA 1
ATOM 1481 C C . SER A 1 189 ? -4.067 -0.448 21.703 1.00 90.62 189 SER A C 1
ATOM 1483 O O . SER A 1 189 ? -3.138 -0.703 22.466 1.00 90.62 189 SER A O 1
ATOM 1485 N N . ALA A 1 190 ? -5.329 -0.767 22.012 1.00 92.06 190 ALA A N 1
ATOM 1486 C CA . ALA A 1 190 ? -5.683 -1.501 23.227 1.00 92.06 190 ALA A CA 1
ATOM 1487 C C . ALA A 1 190 ? -5.486 -3.022 23.078 1.00 92.06 190 ALA A C 1
ATOM 1489 O O . ALA A 1 190 ? -5.428 -3.730 24.080 1.00 92.06 190 ALA A O 1
ATOM 1490 N N . MET A 1 191 ? -5.383 -3.523 21.843 1.00 93.50 191 MET A N 1
ATOM 1491 C CA . MET A 1 191 ? -5.219 -4.942 21.505 1.00 93.50 191 MET A CA 1
ATOM 1492 C C . MET A 1 191 ? -4.065 -5.128 20.512 1.00 93.50 191 MET A C 1
ATOM 1494 O O . MET A 1 191 ? -4.216 -5.749 19.458 1.00 93.50 191 MET A O 1
ATOM 1498 N N . MET A 1 192 ? -2.904 -4.558 20.853 1.00 93.19 192 MET A N 1
ATOM 1499 C CA . MET A 1 192 ? -1.741 -4.474 19.963 1.00 93.19 192 MET A CA 1
ATOM 1500 C C . MET A 1 192 ? -1.310 -5.826 19.395 1.00 93.19 192 MET A C 1
ATOM 1502 O O . MET A 1 192 ? -1.040 -5.913 18.202 1.00 93.19 192 MET A O 1
ATOM 1506 N N . ASP A 1 193 ? -1.265 -6.888 20.199 1.00 93.19 193 ASP A N 1
ATOM 1507 C CA . ASP A 1 193 ? -0.774 -8.188 19.726 1.00 93.19 193 ASP A CA 1
ATOM 1508 C C . ASP A 1 193 ? -1.743 -8.840 18.734 1.00 93.19 193 ASP A C 1
ATOM 1510 O O . ASP A 1 193 ? -1.325 -9.356 17.697 1.00 93.19 193 ASP A O 1
ATOM 1514 N N . GLN A 1 194 ? -3.050 -8.746 18.990 1.00 94.38 194 GLN A N 1
ATOM 1515 C CA . GLN A 1 194 ? -4.073 -9.215 18.056 1.00 94.38 194 GLN A CA 1
ATOM 1516 C C . GLN A 1 194 ? -4.081 -8.369 16.779 1.00 94.38 194 GLN A C 1
ATOM 1518 O O . GLN A 1 194 ? -4.218 -8.906 15.680 1.00 94.38 194 GLN A O 1
ATOM 1523 N N . ALA A 1 195 ? -3.913 -7.052 16.911 1.00 94.38 195 ALA A N 1
ATOM 1524 C CA . ALA A 1 195 ? -3.860 -6.138 15.779 1.00 94.38 195 ALA A CA 1
ATOM 1525 C C . ALA A 1 195 ? -2.611 -6.380 14.911 1.00 94.38 195 ALA A C 1
ATOM 1527 O O . ALA A 1 195 ? -2.730 -6.427 13.687 1.00 94.38 195 ALA A O 1
ATOM 1528 N N . ARG A 1 196 ? -1.441 -6.633 15.519 1.00 94.81 196 ARG A N 1
ATOM 1529 C CA . ARG A 1 196 ? -0.210 -7.030 14.810 1.00 94.81 196 ARG A CA 1
ATOM 1530 C C . ARG A 1 196 ? -0.381 -8.352 14.082 1.00 94.81 196 ARG A C 1
ATOM 1532 O O . ARG A 1 196 ? -0.021 -8.444 12.913 1.00 94.81 196 ARG A O 1
ATOM 1539 N N . GLN A 1 197 ? -0.949 -9.360 14.745 1.00 93.88 197 GLN A N 1
ATOM 1540 C CA . GLN A 1 197 ? -1.186 -10.665 14.131 1.00 93.88 197 GLN A CA 1
ATOM 1541 C C . GLN A 1 197 ? -2.103 -10.539 12.906 1.00 93.88 197 GLN A C 1
ATOM 1543 O O . GLN A 1 197 ? -1.759 -11.015 11.824 1.00 93.88 197 GLN A O 1
ATOM 1548 N N . ALA A 1 198 ? -3.227 -9.829 13.044 1.00 94.81 198 ALA A N 1
ATOM 1549 C CA . ALA A 1 198 ? -4.148 -9.587 11.939 1.00 94.81 198 ALA A CA 1
ATOM 1550 C C . ALA A 1 198 ? -3.492 -8.784 10.801 1.00 94.81 198 ALA A C 1
ATOM 1552 O O . ALA A 1 198 ? -3.691 -9.098 9.626 1.00 94.81 198 ALA A O 1
ATOM 1553 N N . ALA A 1 199 ? -2.685 -7.773 11.131 1.00 95.75 199 ALA A N 1
ATOM 1554 C CA . ALA A 1 199 ? -1.942 -7.000 10.143 1.00 95.75 199 ALA A CA 1
ATOM 1555 C C . ALA A 1 199 ? -0.868 -7.841 9.431 1.00 95.75 199 ALA A C 1
ATOM 1557 O O . ALA A 1 199 ? -0.683 -7.680 8.229 1.00 95.75 199 ALA A O 1
ATOM 1558 N N . GLY A 1 200 ? -0.213 -8.782 10.114 1.00 93.56 200 GLY A N 1
ATOM 1559 C CA . GLY A 1 200 ? 0.754 -9.704 9.509 1.00 93.56 200 GLY A CA 1
ATOM 1560 C C . GLY A 1 200 ? 0.117 -10.693 8.522 1.00 93.56 200 GLY A C 1
ATOM 1561 O O . GLY A 1 200 ? 0.692 -10.998 7.471 1.00 93.56 200 GLY A O 1
ATOM 1562 N N . GLU A 1 201 ? -1.098 -11.157 8.815 1.00 93.75 201 GLU A N 1
ATOM 1563 C CA . GLU A 1 201 ? -1.904 -11.945 7.874 1.00 93.75 201 GLU A CA 1
ATOM 1564 C C . GLU A 1 201 ? -2.268 -11.109 6.643 1.00 93.75 201 GLU A C 1
ATOM 1566 O O . GLU A 1 201 ? -1.972 -11.506 5.514 1.00 93.75 201 GLU A O 1
ATOM 1571 N N . PHE A 1 202 ? -2.785 -9.897 6.856 1.00 95.19 202 PHE A N 1
ATOM 1572 C CA . PHE A 1 202 ? -3.126 -8.980 5.769 1.00 95.19 202 PHE A CA 1
ATOM 1573 C C . PHE A 1 202 ? -1.908 -8.594 4.914 1.00 95.19 202 PHE A C 1
ATOM 1575 O O . PHE A 1 202 ? -1.980 -8.581 3.686 1.00 95.19 202 PHE A O 1
ATOM 1582 N N . GLN A 1 203 ? -0.748 -8.376 5.538 1.00 94.94 203 GLN A N 1
ATOM 1583 C CA . GLN A 1 203 ? 0.526 -8.151 4.855 1.00 94.94 203 GLN A CA 1
ATOM 1584 C C . GLN A 1 203 ? 0.857 -9.292 3.887 1.00 94.94 203 GLN A C 1
ATOM 1586 O O . GLN A 1 203 ? 1.315 -9.062 2.767 1.00 94.94 203 GLN A O 1
ATOM 1591 N N . SER A 1 204 ? 0.650 -10.534 4.324 1.00 92.19 204 SER A N 1
ATOM 1592 C CA . SER A 1 204 ? 0.932 -11.717 3.512 1.00 92.19 204 SER A CA 1
ATOM 1593 C C . SER A 1 204 ? 0.036 -11.766 2.275 1.00 92.19 204 SER A C 1
ATOM 1595 O O . SER A 1 204 ? 0.516 -12.090 1.184 1.00 92.19 204 SER A O 1
ATOM 1597 N N . ASP A 1 205 ? -1.234 -11.391 2.420 1.00 93.06 205 ASP A N 1
ATOM 1598 C CA . ASP A 1 205 ? -2.183 -11.299 1.310 1.00 93.06 205 ASP A CA 1
ATOM 1599 C C . ASP A 1 205 ? -1.810 -10.183 0.328 1.00 93.06 205 ASP A C 1
ATOM 1601 O O . ASP A 1 205 ? -1.781 -10.413 -0.885 1.00 93.06 205 ASP A O 1
ATOM 1605 N N . LEU A 1 206 ? -1.425 -9.010 0.837 1.00 94.12 206 LEU A N 1
ATOM 1606 C CA . LEU A 1 206 ? -0.954 -7.879 0.032 1.00 94.12 206 LEU A CA 1
ATOM 1607 C C . LEU A 1 206 ? 0.292 -8.231 -0.787 1.00 94.12 206 LEU A C 1
ATOM 1609 O O . LEU A 1 206 ? 0.351 -7.959 -1.986 1.00 94.12 206 LEU A O 1
ATOM 1613 N N . LEU A 1 207 ? 1.281 -8.888 -0.179 1.00 93.12 207 LEU A N 1
ATOM 1614 C CA . LEU A 1 207 ? 2.501 -9.296 -0.883 1.00 93.12 207 LEU A CA 1
ATOM 1615 C C . LEU A 1 207 ? 2.215 -10.348 -1.965 1.00 93.12 207 LEU A C 1
ATOM 1617 O O . LEU A 1 207 ? 2.801 -10.298 -3.053 1.00 93.12 207 LEU A O 1
ATOM 1621 N N . ARG A 1 208 ? 1.287 -11.280 -1.708 1.00 91.25 208 ARG A N 1
ATOM 1622 C CA . ARG A 1 208 ? 0.822 -12.249 -2.715 1.00 91.25 208 ARG A CA 1
ATOM 1623 C C . ARG A 1 208 ? 0.110 -11.556 -3.872 1.00 91.25 208 ARG A C 1
ATOM 1625 O O . ARG A 1 208 ? 0.366 -11.907 -5.024 1.00 91.25 208 ARG A O 1
ATOM 1632 N N . LEU A 1 209 ? -0.754 -10.584 -3.581 1.00 90.81 209 LEU A N 1
ATOM 1633 C CA . LEU A 1 209 ? -1.444 -9.778 -4.586 1.00 90.81 209 LEU A CA 1
ATOM 1634 C C . LEU A 1 209 ? -0.448 -8.993 -5.446 1.00 90.81 209 LEU A C 1
ATOM 1636 O O . LEU A 1 209 ? -0.475 -9.122 -6.669 1.00 90.81 209 LEU A O 1
ATOM 1640 N N . GLY A 1 210 ? 0.464 -8.248 -4.817 1.00 90.69 210 GLY A N 1
ATOM 1641 C CA . GLY A 1 210 ? 1.480 -7.459 -5.511 1.00 90.69 210 GLY A CA 1
ATOM 1642 C C . GLY A 1 210 ? 2.360 -8.321 -6.414 1.00 90.69 210 GLY A C 1
ATOM 1643 O O . GLY A 1 210 ? 2.540 -8.002 -7.585 1.00 90.69 210 GLY A O 1
ATOM 1644 N N . THR A 1 211 ? 2.816 -9.476 -5.918 1.00 90.44 211 THR A N 1
ATOM 1645 C CA . THR A 1 211 ? 3.597 -10.436 -6.718 1.00 90.44 211 THR A CA 1
ATOM 1646 C C . THR A 1 211 ? 2.796 -10.983 -7.903 1.00 90.44 211 THR A C 1
ATOM 1648 O O . THR A 1 211 ? 3.346 -11.150 -8.991 1.00 90.44 211 THR A O 1
ATOM 1651 N N . ARG A 1 212 ? 1.498 -11.262 -7.716 1.00 90.19 212 ARG A N 1
ATOM 1652 C CA . ARG A 1 212 ? 0.613 -11.754 -8.782 1.00 90.19 212 ARG A CA 1
ATOM 1653 C C . ARG A 1 212 ? 0.431 -10.709 -9.881 1.00 90.19 212 ARG A C 1
ATOM 1655 O O . ARG A 1 212 ? 0.659 -11.040 -11.039 1.00 90.19 212 ARG A O 1
ATOM 1662 N N . ILE A 1 213 ? 0.050 -9.483 -9.519 1.00 90.19 213 ILE A N 1
ATOM 1663 C CA . ILE A 1 213 ? -0.166 -8.382 -10.473 1.00 90.19 213 ILE A CA 1
ATOM 1664 C C . ILE A 1 213 ? 1.140 -8.077 -11.211 1.00 90.19 213 ILE A C 1
ATOM 1666 O O . ILE A 1 213 ? 1.167 -8.019 -12.436 1.00 90.19 213 ILE A O 1
ATOM 1670 N N . PHE A 1 214 ? 2.253 -7.984 -10.482 1.00 87.44 214 PHE A N 1
ATOM 1671 C CA . PHE A 1 214 ? 3.567 -7.763 -11.077 1.00 87.44 214 PHE A CA 1
ATOM 1672 C C . PHE A 1 214 ? 3.969 -8.886 -12.051 1.00 87.44 214 PHE A C 1
ATOM 1674 O O . PHE A 1 214 ? 4.453 -8.624 -13.150 1.00 87.44 214 PHE A O 1
ATOM 1681 N N . GLY A 1 215 ? 3.726 -10.149 -11.687 1.00 83.69 215 GLY A N 1
ATOM 1682 C CA . GLY A 1 215 ? 4.017 -11.302 -12.541 1.00 83.69 215 GLY A CA 1
ATOM 1683 C C . GLY A 1 215 ? 3.169 -11.368 -13.817 1.00 83.69 215 GLY A C 1
ATOM 1684 O O . GLY A 1 215 ? 3.652 -11.863 -14.834 1.00 83.69 215 GLY A O 1
ATOM 1685 N N . GLN A 1 216 ? 1.937 -10.851 -13.793 1.00 82.19 216 GLN A N 1
ATOM 1686 C CA . GLN A 1 216 ? 1.061 -10.790 -14.971 1.00 82.19 216 GLN A CA 1
ATOM 1687 C C . GLN A 1 216 ? 1.602 -9.850 -16.056 1.00 82.19 216 GLN A C 1
ATOM 1689 O O . GLN A 1 216 ? 1.430 -10.141 -17.234 1.00 82.19 216 GLN A O 1
ATOM 1694 N N . LEU A 1 217 ? 2.321 -8.791 -15.675 1.00 74.00 217 LEU A N 1
ATOM 1695 C CA . LEU A 1 217 ? 2.912 -7.827 -16.613 1.00 74.00 217 LEU A CA 1
ATOM 1696 C C . LEU A 1 217 ? 4.179 -8.357 -17.305 1.00 74.00 217 LEU A C 1
ATOM 1698 O O . LEU A 1 217 ? 4.499 -7.952 -18.417 1.00 74.00 217 LEU A O 1
ATOM 1702 N N . GLY A 1 218 ? 4.905 -9.278 -16.661 1.00 59.50 218 GLY A N 1
ATOM 1703 C CA . GLY A 1 218 ? 6.075 -9.952 -17.244 1.00 59.50 218 GLY A CA 1
ATOM 1704 C C . GLY A 1 218 ? 5.745 -11.252 -17.990 1.00 59.50 218 GLY A C 1
ATOM 1705 O O . GLY A 1 218 ? 6.601 -11.816 -18.676 1.00 59.50 218 GLY A O 1
ATOM 1706 N N . GLY A 1 219 ? 4.518 -11.759 -17.848 1.00 52.69 219 GLY A N 1
ATOM 1707 C CA . GLY A 1 219 ? 4.055 -12.970 -18.509 1.00 52.69 219 GLY A CA 1
ATOM 1708 C C . GLY A 1 219 ? 3.680 -12.696 -19.960 1.00 52.69 219 GLY A C 1
ATOM 1709 O O . GLY A 1 219 ? 2.704 -12.007 -20.235 1.00 52.69 219 GLY A O 1
ATOM 1710 N N . ARG A 1 220 ? 4.409 -13.295 -20.910 1.00 39.59 220 ARG A N 1
ATOM 1711 C CA . ARG A 1 220 ? 3.947 -13.434 -22.303 1.00 39.59 220 ARG A CA 1
ATOM 1712 C C . ARG A 1 220 ? 2.497 -13.951 -22.262 1.00 39.59 220 ARG A C 1
ATOM 1714 O O . ARG A 1 220 ? 2.283 -14.952 -21.570 1.00 39.59 220 ARG A O 1
ATOM 1721 N N . PRO A 1 221 ? 1.517 -13.329 -22.954 1.00 38.91 221 PRO A N 1
ATOM 1722 C CA . PRO A 1 221 ? 0.142 -13.813 -22.931 1.00 38.91 221 PRO A CA 1
ATOM 1723 C C . PRO A 1 221 ? 0.176 -15.285 -23.317 1.00 38.91 221 PRO A C 1
ATOM 1725 O O . PRO A 1 221 ? 0.786 -15.649 -24.327 1.00 38.91 221 PRO A O 1
ATOM 1728 N N . SER A 1 222 ? -0.380 -16.140 -22.460 1.00 39.19 222 SER A N 1
ATOM 1729 C CA . SER A 1 222 ? -0.446 -17.575 -22.695 1.00 39.19 222 SER A CA 1
ATOM 1730 C C . SER A 1 222 ? -1.168 -17.793 -24.014 1.00 39.19 222 SER A C 1
ATOM 1732 O O . SER A 1 222 ? -2.390 -17.687 -24.091 1.00 39.19 222 SER A O 1
ATOM 1734 N N . GLN A 1 223 ? -0.389 -18.038 -25.064 1.00 38.44 223 GLN A N 1
ATOM 1735 C CA . GLN A 1 223 ? -0.898 -18.390 -26.372 1.00 38.44 223 GLN A CA 1
ATOM 1736 C C . GLN A 1 223 ? -1.785 -19.628 -26.168 1.00 38.44 223 GLN A C 1
ATOM 1738 O O . GLN A 1 223 ? -1.317 -20.593 -25.548 1.00 38.44 223 GLN A O 1
ATOM 1743 N N . PRO A 1 224 ? -3.058 -19.615 -26.601 1.00 40.59 224 PRO A N 1
ATOM 1744 C CA . PRO A 1 224 ? -3.904 -20.791 -26.487 1.00 40.59 224 PRO A CA 1
ATOM 1745 C C . PRO A 1 224 ? -3.185 -21.937 -27.195 1.00 40.59 224 PRO A C 1
ATOM 1747 O O . PRO A 1 224 ? -2.873 -21.845 -28.383 1.00 40.59 224 PRO A O 1
ATOM 1750 N N . ARG A 1 225 ? -2.844 -22.988 -26.439 1.00 38.59 225 ARG A N 1
ATOM 1751 C CA . ARG A 1 225 ? -2.285 -24.218 -27.004 1.00 38.59 225 ARG A CA 1
ATOM 1752 C C . ARG A 1 225 ? -3.240 -24.659 -28.115 1.00 38.59 225 ARG A C 1
ATOM 1754 O O . ARG A 1 225 ? -4.409 -24.885 -27.798 1.00 38.59 225 ARG A O 1
ATOM 1761 N N . PRO A 1 226 ? -2.794 -24.794 -29.378 1.00 42.06 226 PRO A N 1
ATOM 1762 C CA . PRO A 1 226 ? -3.627 -25.435 -30.375 1.00 42.06 226 PRO A CA 1
ATOM 1763 C C . PRO A 1 226 ? -3.928 -26.835 -29.846 1.00 42.06 226 PRO A C 1
ATOM 1765 O O . PRO A 1 226 ? -3.016 -27.609 -29.541 1.00 42.06 226 PRO A O 1
ATOM 1768 N N . SER A 1 227 ? -5.217 -27.102 -29.644 1.00 46.72 227 SER A N 1
ATOM 1769 C CA . SER A 1 227 ? -5.738 -28.407 -29.268 1.00 46.72 227 SER A CA 1
ATOM 1770 C C . SER A 1 227 ? -5.072 -29.451 -30.150 1.00 46.72 227 SER A C 1
ATOM 1772 O O . SER A 1 227 ? -5.124 -29.346 -31.377 1.00 46.72 227 SER A O 1
ATOM 1774 N N . SER A 1 228 ? -4.417 -30.421 -29.516 1.00 48.69 228 SER A N 1
ATOM 1775 C CA . SER A 1 228 ? -3.850 -31.592 -30.169 1.00 48.69 228 SER A CA 1
ATOM 1776 C C . SER A 1 228 ? -4.897 -32.180 -31.105 1.00 48.69 228 SER A C 1
ATOM 1778 O O . SER A 1 228 ? -5.885 -32.754 -30.647 1.00 48.69 228 SER A O 1
ATOM 1780 N N . GLY A 1 229 ? -4.700 -31.969 -32.406 1.00 42.12 229 GLY A N 1
ATOM 1781 C CA . GLY A 1 229 ? -5.590 -32.469 -33.434 1.00 42.12 229 GLY A CA 1
ATOM 1782 C C . GLY A 1 229 ? -5.760 -33.969 -33.264 1.00 42.12 229 GLY A C 1
ATOM 1783 O O . GLY A 1 229 ? -4.787 -34.726 -33.280 1.00 42.12 229 GLY A O 1
ATOM 1784 N N . THR A 1 230 ? -7.010 -34.374 -33.083 1.00 49.84 230 THR A N 1
ATOM 1785 C CA . THR A 1 230 ? -7.491 -35.736 -33.260 1.00 49.84 230 THR A CA 1
ATOM 1786 C C . THR A 1 230 ? -6.958 -36.250 -34.592 1.00 49.84 230 THR A C 1
ATOM 1788 O O . THR A 1 230 ? -7.446 -35.865 -35.654 1.00 49.84 230 THR A O 1
ATOM 1791 N N . LYS A 1 231 ? -5.913 -37.085 -34.557 1.00 46.97 231 LYS A N 1
ATOM 1792 C CA . LYS A 1 231 ? -5.468 -37.804 -35.749 1.00 46.97 231 LYS A CA 1
ATOM 1793 C C . LYS A 1 231 ? -6.611 -38.715 -36.173 1.00 46.97 231 LYS A C 1
ATOM 1795 O O . LYS A 1 231 ? -6.930 -39.687 -35.490 1.00 46.97 231 LYS A O 1
ATOM 1800 N N . ALA A 1 232 ? -7.230 -38.349 -37.290 1.00 40.38 232 ALA A N 1
ATOM 1801 C CA . ALA A 1 232 ? -8.163 -39.173 -38.022 1.00 40.38 232 ALA A CA 1
ATOM 1802 C C . ALA A 1 232 ? -7.529 -40.548 -38.255 1.00 40.38 232 ALA A C 1
ATOM 1804 O O . ALA A 1 232 ? -6.439 -40.682 -38.813 1.00 40.38 232 ALA A O 1
ATOM 1805 N N . ARG A 1 233 ? -8.221 -41.563 -37.751 1.00 41.66 233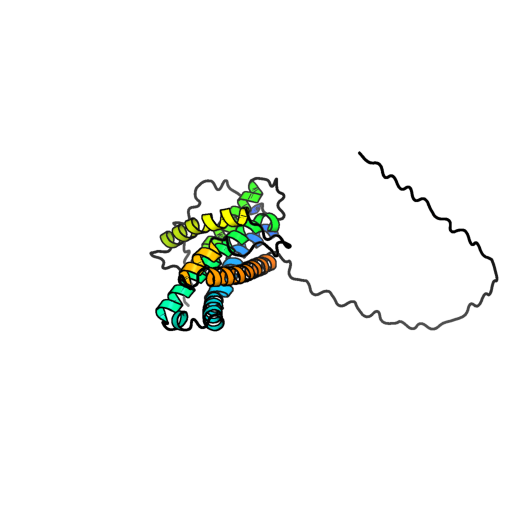 ARG A N 1
ATOM 1806 C CA . ARG A 1 233 ? -7.924 -42.975 -37.929 1.00 41.66 233 ARG A CA 1
ATOM 1807 C C . ARG A 1 233 ? -8.247 -43.332 -39.377 1.00 41.66 233 ARG A C 1
ATOM 1809 O O . ARG A 1 233 ? -9.394 -43.628 -39.691 1.00 41.66 233 ARG A O 1
ATOM 1816 N N . THR A 1 234 ? -7.255 -43.282 -40.257 1.00 38.12 234 THR A N 1
ATOM 1817 C CA . THR A 1 234 ? -7.343 -43.888 -41.587 1.00 38.12 234 THR A CA 1
ATOM 1818 C C . THR A 1 234 ? -7.324 -45.402 -41.414 1.00 38.12 234 THR A C 1
ATOM 1820 O O . THR A 1 234 ? -6.295 -46.016 -41.139 1.00 38.12 234 THR A O 1
ATOM 1823 N N . THR A 1 235 ? -8.503 -46.007 -41.502 1.00 45.53 235 THR A N 1
ATOM 1824 C CA . THR A 1 235 ? -8.665 -47.429 -41.786 1.00 45.53 235 THR A CA 1
ATOM 1825 C C . THR A 1 235 ? -8.292 -47.653 -43.241 1.00 45.53 235 THR A C 1
ATOM 1827 O O . THR A 1 235 ? -9.068 -47.288 -44.121 1.00 45.53 235 THR A O 1
ATOM 1830 N N . ASP A 1 236 ? -7.127 -48.247 -43.486 1.00 39.59 236 ASP A N 1
ATOM 1831 C CA . ASP A 1 236 ? -6.834 -48.847 -44.781 1.00 39.59 236 ASP A CA 1
ATOM 1832 C C . ASP A 1 236 ? -6.653 -50.356 -44.611 1.00 39.59 236 ASP A C 1
ATOM 1834 O O . ASP A 1 236 ? -5.761 -50.860 -43.926 1.00 39.59 236 ASP A O 1
ATOM 1838 N N . THR A 1 237 ? -7.622 -51.068 -45.168 1.00 45.75 237 THR A N 1
ATOM 1839 C CA . THR A 1 237 ? -7.721 -52.518 -45.254 1.00 45.75 237 THR A CA 1
ATOM 1840 C C . THR A 1 237 ? -7.087 -52.979 -46.557 1.00 45.75 237 THR A C 1
ATOM 1842 O O . THR A 1 237 ? -7.614 -52.648 -47.614 1.00 45.75 237 THR A O 1
ATOM 1845 N N . ARG A 1 238 ? -6.019 -53.783 -46.472 1.00 40.19 238 ARG A N 1
ATOM 1846 C CA . ARG A 1 238 ? -5.487 -54.772 -47.448 1.00 40.19 238 ARG A CA 1
ATOM 1847 C C . ARG A 1 238 ? -4.063 -55.093 -46.968 1.00 40.19 238 ARG A C 1
ATOM 1849 O O . ARG A 1 238 ? -3.308 -54.183 -46.690 1.00 40.19 238 ARG A O 1
ATOM 1856 N N . GLY A 1 239 ? -3.577 -56.312 -46.795 1.00 34.66 239 GLY A N 1
ATOM 1857 C CA . GLY A 1 239 ? -4.008 -57.641 -47.186 1.00 34.66 239 GLY A CA 1
ATOM 1858 C C . GLY A 1 239 ? -2.728 -58.469 -47.375 1.00 34.66 239 GLY A C 1
ATOM 1859 O O . GLY A 1 239 ? -1.826 -58.021 -48.067 1.00 34.66 239 GLY A O 1
ATOM 1860 N N . ARG A 1 240 ? -2.694 -59.674 -46.789 1.00 38.38 240 ARG A N 1
ATOM 1861 C CA . ARG A 1 240 ? -1.782 -60.809 -47.071 1.00 38.38 240 ARG A CA 1
ATOM 1862 C C . ARG A 1 240 ? -0.281 -60.679 -46.758 1.00 38.38 240 ARG A C 1
ATOM 1864 O O . ARG A 1 240 ? 0.449 -59.920 -47.374 1.00 38.38 240 ARG A O 1
ATOM 1871 N N . GLY A 1 241 ? 0.192 -61.613 -45.927 1.00 34.25 241 GLY A N 1
ATOM 1872 C CA . GLY A 1 241 ? 1.610 -61.975 -45.841 1.00 34.25 241 GLY A CA 1
ATOM 1873 C C . GLY A 1 241 ? 1.975 -62.776 -44.595 1.00 34.25 241 GLY A C 1
ATOM 1874 O O . GLY A 1 241 ? 2.787 -62.331 -43.797 1.00 34.25 241 GLY A O 1
ATOM 1875 N N . ARG A 1 242 ? 1.349 -63.941 -44.392 1.00 37.00 242 ARG A N 1
ATOM 1876 C CA . ARG A 1 242 ? 1.711 -64.893 -43.332 1.00 37.00 242 ARG A CA 1
ATOM 1877 C C . ARG A 1 242 ? 3.025 -65.580 -43.719 1.00 37.00 242 ARG A C 1
ATOM 1879 O O . ARG A 1 242 ? 3.028 -66.371 -44.655 1.00 37.00 242 ARG A O 1
ATOM 1886 N N . ALA A 1 243 ? 4.099 -65.324 -42.980 1.00 39.50 243 ALA A N 1
ATOM 1887 C CA . ALA A 1 243 ? 5.279 -66.183 -42.946 1.00 39.50 243 ALA A CA 1
ATOM 1888 C C . ALA A 1 243 ? 5.625 -66.465 -41.481 1.00 39.50 243 ALA A C 1
ATOM 1890 O O . ALA A 1 243 ? 6.070 -65.599 -40.734 1.00 39.50 243 ALA A O 1
ATOM 1891 N N . VAL A 1 244 ? 5.324 -67.697 -41.086 1.00 40.53 244 VAL A N 1
ATOM 1892 C CA . VAL A 1 244 ? 5.765 -68.341 -39.854 1.00 40.53 244 VAL A CA 1
ATOM 1893 C C . VAL A 1 244 ? 7.262 -68.609 -39.990 1.00 40.53 244 VAL A C 1
ATOM 1895 O O . VAL A 1 244 ? 7.674 -69.214 -40.978 1.00 40.53 244 VAL A O 1
ATOM 1898 N N . ARG A 1 245 ? 8.066 -68.217 -38.998 1.00 40.06 245 ARG A N 1
ATOM 1899 C CA . ARG A 1 245 ? 9.314 -68.929 -38.712 1.00 40.06 245 ARG A CA 1
ATOM 1900 C C . ARG A 1 245 ? 9.646 -68.887 -37.226 1.00 40.06 245 ARG A C 1
ATOM 1902 O O . ARG A 1 245 ? 9.736 -67.826 -36.616 1.00 40.06 245 ARG A O 1
ATOM 1909 N N . ASP A 1 246 ? 9.787 -70.097 -36.711 1.00 35.75 246 ASP A N 1
ATOM 1910 C CA . ASP A 1 246 ? 10.145 -70.499 -35.364 1.00 35.75 246 ASP A CA 1
ATOM 1911 C C . ASP A 1 246 ? 11.478 -69.955 -34.842 1.00 35.75 246 ASP A C 1
ATOM 1913 O O . ASP A 1 246 ? 12.457 -69.851 -35.580 1.00 35.75 246 ASP A O 1
ATOM 1917 N N . GLY A 1 247 ? 11.504 -69.802 -33.513 1.00 33.09 247 GLY A N 1
ATOM 1918 C CA . GLY A 1 247 ? 12.623 -70.188 -32.651 1.00 33.09 247 GLY A CA 1
ATOM 1919 C C . GLY A 1 247 ? 13.759 -69.176 -32.500 1.00 33.09 247 GLY A C 1
ATOM 1920 O O . GLY A 1 247 ? 14.484 -68.902 -33.445 1.00 33.09 247 GLY A O 1
ATOM 1921 N N . ASN A 1 248 ? 14.041 -68.732 -31.270 1.00 37.06 248 ASN A N 1
ATOM 1922 C CA . ASN A 1 248 ? 14.995 -69.435 -30.397 1.00 37.06 248 ASN A CA 1
ATOM 1923 C C . ASN A 1 248 ? 15.249 -68.666 -29.074 1.00 37.06 248 ASN A C 1
ATOM 1925 O O . ASN A 1 248 ? 15.676 -67.520 -29.079 1.00 37.06 248 ASN A O 1
ATOM 1929 N N . LYS A 1 249 ? 14.999 -69.371 -27.963 1.00 40.97 249 LYS A N 1
ATOM 1930 C CA . LYS A 1 249 ? 15.734 -69.449 -26.681 1.00 40.97 249 LYS A CA 1
ATOM 1931 C C . LYS A 1 249 ? 16.334 -68.192 -26.015 1.00 40.97 249 LYS A C 1
ATOM 1933 O O . LYS A 1 249 ? 17.337 -67.644 -26.446 1.00 40.97 249 LYS A O 1
ATOM 1938 N N . ASN A 1 250 ? 15.797 -67.934 -24.817 1.00 34.88 250 ASN A N 1
ATOM 1939 C CA . ASN A 1 250 ? 16.481 -67.909 -23.514 1.00 34.88 250 ASN A CA 1
ATOM 1940 C C . ASN A 1 250 ? 17.929 -67.391 -23.442 1.00 34.88 250 ASN A C 1
ATOM 1942 O O . ASN A 1 250 ? 18.861 -68.103 -23.807 1.00 34.88 250 ASN A O 1
ATOM 1946 N N . ALA A 1 251 ? 18.111 -66.287 -22.714 1.00 41.09 251 ALA A N 1
ATOM 1947 C CA . ALA A 1 251 ? 19.243 -66.127 -21.803 1.00 41.09 251 ALA A CA 1
ATOM 1948 C C . ALA A 1 251 ? 18.814 -65.320 -20.566 1.00 41.09 251 ALA A C 1
ATOM 1950 O O . ALA A 1 251 ? 18.654 -64.102 -20.601 1.00 41.09 251 ALA A O 1
ATOM 1951 N N . LEU A 1 252 ? 18.598 -66.056 -19.475 1.00 39.16 252 LEU A N 1
ATOM 1952 C CA . LEU A 1 252 ? 18.691 -65.588 -18.096 1.00 39.16 252 LEU A CA 1
ATOM 1953 C C . LEU A 1 252 ? 20.161 -65.295 -17.773 1.00 39.16 252 LEU A C 1
ATOM 1955 O O . LEU A 1 252 ? 21.009 -66.136 -18.050 1.00 39.16 252 LEU A O 1
ATOM 1959 N N . SER A 1 253 ? 20.433 -64.165 -17.124 1.00 44.19 253 SER A N 1
ATOM 1960 C CA . SER A 1 253 ? 21.599 -63.935 -16.258 1.00 44.19 253 SER A CA 1
ATOM 1961 C C . SER A 1 253 ? 21.465 -62.536 -15.652 1.00 44.19 253 SER A C 1
ATOM 1963 O O . SER A 1 253 ? 21.145 -61.601 -16.371 1.00 44.19 253 SER A O 1
ATOM 1965 N N . GLU A 1 254 ? 21.690 -62.234 -14.383 1.00 40.94 254 GLU A N 1
ATOM 1966 C CA . GLU A 1 254 ? 21.864 -62.981 -13.143 1.00 40.94 254 GLU A CA 1
ATOM 1967 C C . GLU A 1 254 ? 21.701 -61.907 -12.050 1.00 40.94 254 GLU A C 1
ATOM 1969 O O . GLU A 1 254 ? 22.177 -60.778 -12.187 1.00 40.94 254 GLU A O 1
ATOM 1974 N N . ARG A 1 255 ? 21.023 -62.236 -10.950 1.00 42.47 255 ARG A N 1
ATOM 1975 C CA . ARG A 1 255 ? 21.104 -61.461 -9.705 1.00 42.47 255 ARG A CA 1
ATOM 1976 C C . ARG A 1 255 ? 22.417 -61.809 -9.004 1.00 42.47 255 ARG A C 1
ATOM 1978 O O . ARG A 1 255 ? 22.658 -62.992 -8.780 1.00 42.47 255 ARG A O 1
ATOM 1985 N N . LYS A 1 256 ? 23.124 -60.821 -8.441 1.00 39.97 256 LYS A N 1
ATOM 1986 C CA . LYS A 1 256 ? 23.722 -61.001 -7.106 1.00 39.97 256 LYS A CA 1
ATOM 1987 C C . LYS A 1 256 ? 23.936 -59.684 -6.337 1.00 39.97 256 LYS A C 1
ATOM 1989 O O . LYS A 1 256 ? 24.238 -58.673 -6.965 1.00 39.97 256 LYS A O 1
ATOM 1994 N N . PRO A 1 257 ? 23.762 -59.683 -4.996 1.00 52.09 257 PRO A N 1
ATOM 1995 C CA . PRO A 1 257 ? 23.794 -58.495 -4.147 1.00 52.09 257 PRO A CA 1
ATOM 1996 C C . PRO A 1 257 ? 25.020 -58.433 -3.203 1.00 52.09 257 PRO A C 1
ATOM 1998 O O . PRO A 1 257 ? 25.808 -59.371 -3.117 1.00 52.09 257 PRO A O 1
ATOM 2001 N N . ALA A 1 258 ? 25.024 -57.359 -2.401 1.00 42.22 258 ALA A N 1
ATOM 2002 C CA . ALA A 1 258 ? 25.615 -57.184 -1.065 1.00 42.22 258 ALA A CA 1
ATOM 2003 C C . ALA A 1 258 ? 27.074 -56.700 -0.940 1.00 42.22 258 ALA A C 1
ATOM 2005 O O . ALA A 1 258 ? 28.015 -57.404 -1.284 1.00 42.22 258 ALA A O 1
ATOM 2006 N N . LYS A 1 259 ? 27.250 -55.592 -0.199 1.00 46.75 259 LYS A N 1
ATOM 2007 C CA . LYS A 1 259 ? 27.968 -55.641 1.089 1.00 46.75 259 LYS A CA 1
ATOM 2008 C C . LYS A 1 259 ? 27.663 -54.429 1.981 1.00 46.75 259 LYS A C 1
ATOM 2010 O O . LYS A 1 259 ? 27.949 -53.290 1.636 1.00 46.75 259 LYS A O 1
ATOM 2015 N N . ARG A 1 260 ? 27.103 -54.721 3.160 1.00 40.75 260 ARG A N 1
ATOM 2016 C CA . ARG A 1 260 ? 27.191 -53.894 4.371 1.00 40.75 260 ARG A CA 1
ATOM 2017 C C . ARG A 1 260 ? 28.659 -53.800 4.801 1.00 40.75 260 ARG A C 1
ATOM 2019 O O . ARG A 1 260 ? 29.352 -54.815 4.779 1.00 40.75 260 ARG A O 1
ATOM 2026 N N . ALA A 1 261 ? 29.061 -52.648 5.323 1.00 44.78 261 ALA A N 1
ATOM 2027 C CA . ALA A 1 261 ? 30.097 -52.560 6.345 1.00 44.78 261 ALA A CA 1
ATOM 2028 C C . ALA A 1 261 ? 29.698 -51.483 7.361 1.00 44.78 261 ALA A C 1
ATOM 2030 O O . ALA A 1 261 ? 29.724 -50.286 7.096 1.00 44.78 261 ALA A O 1
ATOM 2031 N N . SER A 1 262 ? 29.264 -51.969 8.516 1.00 43.69 262 SER A N 1
ATOM 2032 C CA . SER A 1 262 ? 29.237 -51.281 9.799 1.00 43.69 262 SER A CA 1
ATOM 2033 C C . SER A 1 262 ? 30.641 -50.827 10.204 1.00 43.69 262 SER A C 1
ATOM 2035 O O . SER A 1 262 ? 31.580 -51.617 10.114 1.00 43.69 262 SER A O 1
ATOM 2037 N N . GLY A 1 263 ? 30.762 -49.616 10.741 1.00 38.44 263 GLY A N 1
ATOM 2038 C CA . GLY A 1 263 ? 31.977 -49.122 11.385 1.00 38.44 263 GLY A CA 1
ATOM 2039 C C . GLY A 1 263 ? 31.627 -48.184 12.535 1.00 38.44 263 GLY A C 1
ATOM 2040 O O . GLY A 1 263 ? 31.545 -46.979 12.352 1.00 38.44 263 GLY A O 1
ATOM 2041 N N . SER A 1 264 ? 31.383 -48.766 13.708 1.00 43.62 264 SER A N 1
ATOM 2042 C CA . SER A 1 264 ? 31.302 -48.090 15.005 1.00 43.62 264 SER A CA 1
ATOM 2043 C C . SER A 1 264 ? 32.689 -48.087 15.656 1.00 43.62 264 SER A C 1
ATOM 2045 O O . SER A 1 264 ? 33.287 -49.155 15.773 1.00 43.62 264 SER A O 1
ATOM 2047 N N . ARG A 1 265 ? 33.161 -46.927 16.130 1.00 45.50 265 ARG A N 1
ATOM 2048 C CA . ARG A 1 265 ? 34.170 -46.730 17.201 1.00 45.50 265 ARG A CA 1
ATOM 2049 C C . ARG A 1 265 ? 34.138 -45.239 17.575 1.00 45.50 265 ARG A C 1
ATOM 2051 O O . ARG A 1 265 ? 34.394 -44.413 16.713 1.00 45.50 265 ARG A O 1
ATOM 2058 N N . ARG A 1 266 ? 33.531 -44.843 18.703 1.00 43.22 266 ARG A N 1
ATOM 2059 C CA . ARG A 1 266 ? 34.132 -44.690 20.050 1.00 43.22 266 ARG A CA 1
ATOM 2060 C C . ARG A 1 266 ? 35.491 -43.979 20.031 1.00 43.22 266 ARG A C 1
ATOM 2062 O O . ARG A 1 266 ? 36.477 -44.610 19.664 1.00 43.22 266 ARG A O 1
ATOM 2069 N N . HIS A 1 267 ? 35.522 -42.730 20.491 1.00 47.38 267 HIS A N 1
ATOM 2070 C CA . HIS A 1 267 ? 36.015 -42.350 21.820 1.00 47.38 267 HIS A CA 1
ATOM 2071 C C . HIS A 1 267 ? 35.322 -41.066 22.277 1.00 47.38 267 HIS A C 1
ATOM 2073 O O . HIS A 1 267 ? 34.965 -40.267 21.385 1.00 47.38 267 HIS A O 1
#

Sequence (267 aa):
MAKIGQALFIFADFTCATRLRCFTLSAMAPGRKLFLTHAGELAHLLVTAIARDAMAMAFVRGYADRHDRRKVVANVERLREMESRISREALLLIAAEVRRLLPRAFGLSHNAPSEDLALCDVFFAEFLEALGRALEWPLAEAGTEALAFRKDLETYTKWRERHPLHQGARTASGADSPFSDRCAILLDSAMMDQARQAAGEFQSDLLRLGTRIFGQLGGRPSQPRPSSGTKARTTDTRGRGRAVRDGNKNALSERKPAKRASGSRRH

Secondary structure (DSSP, 8-state):
-----------TT----S------GGGS-HHHHHHHHHHHHHHHHHHIIIIITTHHHHHHHHHHHHTT-THHHH-HHHHHHHHHHHHHHHHHHHHHHHHHHHHHHTT--TT--HHHHHHHHHHHHHHHHHHHHHTT--TTTHHHHHHHHHHHHHHHHHHHHHS---TT-TT--TTS-HHHHHHHHHHHGGGHHHHHHHHHHHHHHHHHHHHHHHHHHHS---PPPP-----------------------------------------

Radius of gyration: 29.81 Å; chains: 1; bounding box: 55×92×71 Å